Protein AF-A0A527GHS1-F1 (afdb_monomer_lite)

pLDDT: mean 80.47, std 9.85, range [52.0, 94.31]

Structure (mmCIF, N/CA/C/O backbone):
data_AF-A0A527GHS1-F1
#
_entry.id   AF-A0A527GHS1-F1
#
loop_
_atom_site.group_PDB
_atom_site.id
_atom_site.type_symbol
_atom_site.label_atom_id
_atom_site.label_alt_id
_atom_site.label_comp_id
_atom_site.label_asym_id
_atom_site.label_entity_id
_atom_site.label_seq_id
_atom_site.pdbx_PDB_ins_code
_atom_site.Cartn_x
_atom_site.Cartn_y
_atom_site.Cartn_z
_atom_site.occupancy
_atom_site.B_iso_or_equiv
_atom_site.auth_seq_id
_atom_site.auth_comp_id
_atom_site.auth_asym_id
_atom_site.auth_atom_id
_atom_site.pdbx_PDB_model_num
ATOM 1 N N . MET A 1 1 ? -11.103 21.032 24.142 1.00 67.31 1 MET A N 1
ATOM 2 C CA . MET A 1 1 ? -11.437 21.727 22.876 1.00 67.31 1 MET A CA 1
ATOM 3 C C . MET A 1 1 ? -10.199 22.003 22.039 1.00 67.31 1 MET A C 1
ATOM 5 O O . MET A 1 1 ? -10.264 21.765 20.845 1.00 67.31 1 MET A O 1
ATOM 9 N N . THR A 1 2 ? -9.070 22.386 22.645 1.00 77.25 2 THR A N 1
ATOM 10 C CA . THR A 1 2 ? -7.759 22.520 21.975 1.00 77.25 2 THR A CA 1
ATOM 11 C C . THR A 1 2 ? -7.369 21.303 21.128 1.00 77.25 2 THR A C 1
ATOM 13 O O . THR A 1 2 ? -7.012 21.473 19.971 1.00 77.25 2 THR A O 1
ATOM 16 N N . GLY A 1 3 ? -7.537 20.077 21.640 1.00 77.19 3 GLY A N 1
ATOM 17 C CA . GLY A 1 3 ? -7.260 18.865 20.856 1.00 77.19 3 GLY A CA 1
ATOM 18 C C . GLY A 1 3 ? -8.172 18.669 19.632 1.00 77.19 3 GLY A C 1
ATOM 19 O O . GLY A 1 3 ? -7.693 18.300 18.568 1.00 77.19 3 GLY A O 1
ATOM 20 N N . ILE A 1 4 ? -9.469 18.994 19.740 1.00 81.19 4 ILE A N 1
ATOM 21 C CA . ILE A 1 4 ? -10.415 18.944 18.604 1.00 81.19 4 ILE A CA 1
ATOM 22 C C . ILE A 1 4 ? -10.057 20.018 17.575 1.00 81.19 4 ILE A C 1
ATOM 24 O O . ILE A 1 4 ? -10.078 19.749 16.380 1.00 81.19 4 ILE A O 1
ATOM 28 N N . GLY A 1 5 ? -9.695 21.217 18.042 1.00 83.19 5 GLY A N 1
ATOM 29 C CA . GLY A 1 5 ? -9.223 22.301 17.185 1.00 83.19 5 GLY A CA 1
ATOM 30 C C . GLY A 1 5 ? -7.959 21.918 16.417 1.00 83.19 5 GLY A C 1
ATOM 31 O O . GLY A 1 5 ? -7.891 22.169 15.222 1.00 83.19 5 GLY A O 1
ATOM 32 N N . ALA A 1 6 ? -7.006 21.239 17.065 1.00 83.81 6 ALA A N 1
ATOM 33 C CA . ALA A 1 6 ? -5.799 20.737 16.408 1.00 83.81 6 ALA A CA 1
ATOM 34 C C . ALA A 1 6 ? -6.121 19.701 15.317 1.00 83.81 6 ALA A C 1
ATOM 36 O O . ALA A 1 6 ? -5.621 19.821 14.204 1.00 83.81 6 ALA A O 1
ATOM 37 N N . ILE A 1 7 ? -7.009 18.737 15.596 1.00 83.56 7 ILE A N 1
ATOM 38 C CA . ILE A 1 7 ? -7.439 17.741 14.597 1.00 83.56 7 ILE A CA 1
ATOM 39 C C . ILE A 1 7 ? -8.192 18.407 13.439 1.00 83.56 7 ILE A C 1
ATOM 41 O O . ILE A 1 7 ? -7.911 18.116 12.280 1.00 83.56 7 ILE A O 1
ATOM 45 N N . GLY A 1 8 ? -9.126 19.315 13.735 1.00 84.44 8 GLY A N 1
ATOM 46 C CA . GLY A 1 8 ? -9.892 20.037 12.716 1.00 84.44 8 GLY A CA 1
ATOM 47 C C . GLY A 1 8 ? -9.008 20.923 11.840 1.00 84.44 8 GLY A C 1
ATOM 48 O O . GLY A 1 8 ? -9.176 20.948 10.625 1.00 84.44 8 GLY A O 1
ATOM 49 N N . PHE A 1 9 ? -8.020 21.594 12.436 1.00 86.00 9 PHE A N 1
ATOM 50 C CA . PHE A 1 9 ? -7.027 22.367 11.699 1.00 86.00 9 PHE A CA 1
ATOM 51 C C . PHE A 1 9 ? -6.204 21.467 10.775 1.00 86.00 9 PHE A C 1
ATOM 53 O O . PHE A 1 9 ? -6.104 21.748 9.585 1.00 86.00 9 PHE A O 1
ATOM 60 N N . SER A 1 10 ? -5.684 20.344 11.277 1.00 83.75 10 SER A N 1
ATOM 61 C CA . SER A 1 10 ? -4.965 19.382 10.437 1.00 83.75 10 SER A CA 1
ATOM 62 C C . SER A 1 10 ? -5.826 18.854 9.288 1.00 83.75 10 SER A C 1
ATOM 64 O O . SER A 1 10 ? -5.343 18.777 8.167 1.00 83.75 10 SER A O 1
ATOM 66 N N . ALA A 1 11 ? -7.104 18.552 9.525 1.00 82.06 11 ALA A N 1
ATOM 67 C CA . ALA A 1 11 ? -8.002 18.039 8.489 1.00 82.06 11 ALA A CA 1
ATOM 68 C C . ALA A 1 11 ? -8.309 19.054 7.371 1.00 82.06 11 ALA A C 1
ATOM 70 O O . ALA A 1 11 ? -8.574 18.645 6.245 1.00 82.06 11 ALA A O 1
ATOM 71 N N . LEU A 1 12 ? -8.297 20.357 7.673 1.00 85.69 12 LEU A N 1
ATOM 72 C CA . LEU A 1 12 ? -8.621 21.415 6.708 1.00 85.69 12 LEU A CA 1
ATOM 73 C C . LEU A 1 12 ? -7.391 21.994 6.002 1.00 85.69 12 LEU A C 1
ATOM 75 O O . LEU A 1 12 ? -7.498 22.436 4.862 1.00 85.69 12 LEU A O 1
ATOM 79 N N . PHE A 1 13 ? -6.243 22.028 6.681 1.00 83.12 13 PHE A N 1
ATOM 80 C CA . PHE A 1 13 ? -5.038 22.695 6.183 1.00 83.12 13 PHE A CA 1
ATOM 81 C C . PHE A 1 13 ? -3.979 21.731 5.648 1.00 83.12 13 PHE A C 1
ATOM 83 O O . PHE A 1 13 ? -3.073 22.177 4.944 1.00 83.12 13 PHE A O 1
ATOM 90 N N . PHE A 1 14 ? -4.055 20.432 5.959 1.00 82.81 14 PHE A N 1
ATOM 91 C CA . PHE A 1 14 ? -3.1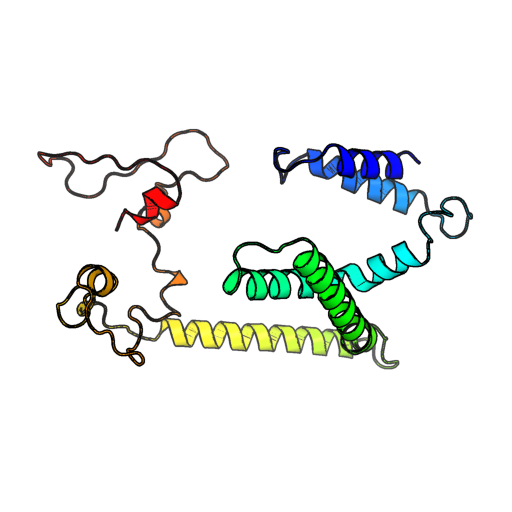38 19.462 5.363 1.00 82.81 14 PHE A CA 1
ATOM 92 C C . PHE A 1 14 ? -3.647 19.066 3.979 1.00 82.81 14 PHE A C 1
ATOM 94 O O . PHE A 1 14 ? -4.814 18.731 3.792 1.00 82.81 14 PHE A O 1
ATOM 101 N N . SER A 1 15 ? -2.749 19.114 3.003 1.00 78.00 15 SER A N 1
ATOM 102 C CA . SER A 1 15 ? -3.013 18.805 1.599 1.00 78.00 15 SER A CA 1
ATOM 103 C C . SER A 1 15 ? -1.945 17.847 1.071 1.00 78.00 15 SER A C 1
ATOM 105 O O . SER A 1 15 ? -0.970 17.549 1.758 1.00 78.00 15 SER A O 1
ATOM 107 N N . ALA A 1 16 ? -2.089 17.389 -0.173 1.00 67.38 16 ALA A N 1
ATOM 108 C CA . ALA A 1 16 ? -1.090 16.564 -0.856 1.00 67.38 16 ALA A CA 1
ATOM 109 C C . ALA A 1 16 ? 0.286 17.254 -0.987 1.00 67.38 16 ALA A C 1
ATOM 111 O O . ALA A 1 16 ? 1.289 16.585 -1.205 1.00 67.38 16 ALA A O 1
ATOM 112 N N . SER A 1 17 ? 0.340 18.582 -0.844 1.00 71.50 17 SER A N 1
ATOM 113 C CA . SER A 1 17 ? 1.575 19.375 -0.821 1.00 71.50 17 SER A CA 1
ATOM 114 C C . SER A 1 17 ? 2.234 19.466 0.559 1.00 71.50 17 SER A C 1
ATOM 116 O O . SER A 1 17 ? 3.330 20.010 0.682 1.00 71.50 17 SER A O 1
ATOM 118 N N . THR A 1 18 ? 1.581 18.978 1.614 1.00 75.19 18 THR A N 1
ATOM 119 C CA . THR A 1 18 ? 2.152 18.963 2.959 1.00 75.19 18 THR A CA 1
ATOM 120 C C . THR A 1 18 ? 3.161 17.825 3.06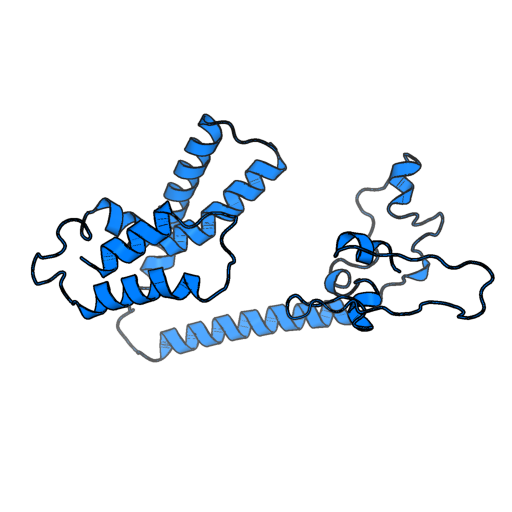3 1.00 75.19 18 THR A C 1
ATOM 122 O O . THR A 1 18 ? 2.799 16.662 2.908 1.00 75.19 18 THR A O 1
ATOM 125 N N . SER A 1 19 ? 4.424 18.151 3.351 1.00 67.00 19 SER A N 1
ATOM 126 C CA . SER A 1 19 ? 5.487 17.154 3.494 1.00 67.00 19 SER A CA 1
ATOM 127 C C . SER A 1 19 ? 5.132 16.122 4.566 1.00 67.00 19 SER A C 1
ATOM 129 O O . SER A 1 19 ? 5.012 16.450 5.750 1.00 67.00 19 SER A O 1
ATOM 131 N N . PHE A 1 20 ? 4.972 14.869 4.143 1.00 60.31 20 PHE A N 1
ATOM 132 C CA . PHE A 1 20 ? 4.680 13.734 5.008 1.00 60.31 20 PHE A CA 1
ATOM 133 C C . PHE A 1 20 ? 5.566 12.542 4.621 1.00 60.31 20 PHE A C 1
ATOM 135 O O . PHE A 1 20 ? 5.688 12.265 3.426 1.00 60.31 20 PHE A O 1
ATOM 142 N N . PRO A 1 21 ? 6.136 11.802 5.594 1.00 57.47 21 PRO A N 1
ATOM 143 C CA . PRO A 1 21 ? 6.060 11.992 7.052 1.00 57.47 21 PRO A CA 1
ATOM 144 C C . PRO A 1 21 ? 6.985 13.113 7.579 1.00 57.47 21 PRO A C 1
ATOM 146 O O . PRO A 1 21 ? 8.038 13.377 7.011 1.00 57.47 21 PRO A O 1
ATOM 149 N N . GLY A 1 22 ? 6.608 13.784 8.678 1.00 73.75 22 GLY A N 1
ATOM 150 C CA . GLY A 1 22 ? 7.402 14.877 9.265 1.00 73.75 22 GLY A CA 1
ATOM 151 C C . GLY A 1 22 ? 6.816 15.456 10.559 1.00 73.75 22 GLY A C 1
ATOM 152 O O . GLY A 1 22 ? 5.786 14.990 11.044 1.00 73.75 22 GLY A O 1
ATOM 153 N N . ALA A 1 23 ? 7.446 16.501 11.114 1.00 80.00 23 ALA A N 1
ATOM 154 C CA . ALA A 1 23 ? 7.039 17.131 12.382 1.00 80.00 23 ALA A CA 1
ATOM 155 C C . ALA A 1 23 ? 5.578 17.623 12.394 1.00 80.00 23 ALA A C 1
ATOM 157 O O . ALA A 1 23 ? 4.949 17.667 13.447 1.00 80.00 23 ALA A O 1
ATOM 158 N N . LEU A 1 24 ? 5.003 17.929 11.227 1.00 81.00 24 LEU A N 1
ATOM 159 C CA . LEU A 1 24 ? 3.596 18.318 11.091 1.00 81.00 24 LEU A CA 1
ATOM 160 C C . LEU A 1 24 ? 2.623 17.205 11.511 1.00 81.00 24 LEU A C 1
ATOM 162 O O . LEU A 1 24 ? 1.524 17.506 11.974 1.00 81.00 24 LEU A O 1
ATOM 166 N N . ALA A 1 25 ? 3.034 15.933 11.453 1.00 81.25 25 ALA A N 1
ATOM 167 C CA . ALA A 1 25 ? 2.246 14.816 11.972 1.00 81.25 25 ALA A CA 1
ATOM 168 C C . ALA A 1 25 ? 2.074 14.869 13.501 1.00 81.25 25 ALA A C 1
ATOM 170 O O . ALA A 1 25 ? 1.110 14.302 14.013 1.00 81.25 25 ALA A O 1
ATOM 171 N N . LEU A 1 26 ? 2.942 15.593 14.227 1.00 84.75 26 LEU A N 1
ATOM 172 C CA . LEU A 1 26 ? 2.813 15.765 15.678 1.00 84.75 26 LEU A CA 1
ATOM 173 C C . LEU A 1 26 ? 1.561 16.553 16.062 1.00 84.75 26 LEU A C 1
ATOM 175 O O . LEU A 1 26 ? 1.018 16.353 17.146 1.00 84.75 26 LEU A O 1
ATOM 179 N N . LEU A 1 27 ? 1.089 17.447 15.192 1.00 85.75 27 LEU A N 1
ATOM 180 C CA . LEU A 1 27 ? -0.059 18.299 15.482 1.00 85.75 27 LEU A CA 1
ATOM 181 C C . LEU A 1 27 ? -1.360 17.488 15.681 1.00 85.75 27 LEU A C 1
ATOM 183 O O . LEU A 1 27 ? -1.959 17.602 16.757 1.00 85.75 27 LEU A O 1
ATOM 187 N N . PRO A 1 28 ? -1.794 16.620 14.740 1.00 86.62 28 PRO A N 1
ATOM 188 C CA . PRO A 1 28 ? -2.974 15.785 14.954 1.00 86.62 28 PRO A CA 1
ATOM 189 C C . PRO A 1 28 ? -2.749 14.693 16.013 1.00 86.62 28 PRO A C 1
ATOM 191 O O . PRO A 1 28 ? -3.693 14.341 16.729 1.00 86.62 28 PRO A O 1
ATOM 194 N N . THR A 1 29 ? -1.524 14.176 16.185 1.00 87.12 29 THR A N 1
ATOM 195 C CA . THR A 1 29 ? -1.252 13.143 17.202 1.00 87.12 29 THR A CA 1
ATOM 196 C C . THR A 1 29 ? -1.303 13.714 18.615 1.00 87.12 29 THR A C 1
ATOM 198 O O . THR A 1 29 ? -1.982 13.147 19.468 1.00 87.12 29 THR A O 1
ATOM 201 N N . LEU A 1 30 ? -0.670 14.864 18.872 1.00 88.44 30 LEU A N 1
ATOM 202 C CA . LEU A 1 30 ? -0.765 15.556 20.160 1.00 88.44 30 LEU A CA 1
ATOM 203 C C . LEU A 1 30 ? -2.193 16.035 20.419 1.00 88.44 30 LEU A C 1
ATOM 205 O O . LEU A 1 30 ? -2.678 15.919 21.542 1.00 88.44 30 LEU A O 1
ATOM 209 N N . GLY A 1 31 ? -2.905 16.494 19.383 1.00 85.12 31 GLY A N 1
ATOM 210 C CA . GLY A 1 31 ? -4.332 16.803 19.476 1.00 85.12 31 GLY A CA 1
ATOM 211 C C . GLY A 1 31 ? -5.156 15.611 19.974 1.00 85.12 31 GLY A C 1
ATOM 212 O O . GLY A 1 31 ? -5.966 15.758 20.890 1.00 85.12 31 GLY A O 1
ATOM 213 N N . THR A 1 32 ? -4.886 14.419 19.439 1.00 85.31 32 THR A N 1
ATOM 214 C CA . THR A 1 32 ? -5.523 13.161 19.860 1.00 85.31 32 THR A CA 1
ATOM 215 C C . THR A 1 32 ? -5.144 12.782 21.294 1.00 85.31 32 THR A C 1
ATOM 217 O O . THR A 1 32 ? -6.028 12.4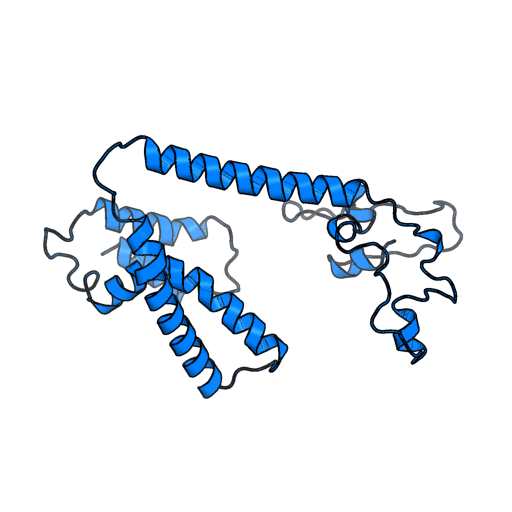85 22.097 1.00 85.31 32 THR A O 1
ATOM 220 N N . VAL A 1 33 ? -3.858 12.868 21.659 1.00 86.50 33 VAL A N 1
ATOM 221 C CA . VAL A 1 33 ? -3.378 12.622 23.034 1.00 86.50 33 VAL A CA 1
ATOM 222 C C . VAL A 1 33 ? -4.075 13.548 24.025 1.00 86.50 33 VAL A C 1
ATOM 224 O O . VAL A 1 33 ? -4.552 13.081 25.053 1.00 86.50 33 VAL A O 1
ATOM 227 N N . LEU A 1 34 ? -4.207 14.838 23.707 1.00 85.25 34 LEU A N 1
ATOM 228 C CA . LEU A 1 34 ? -4.904 15.807 24.554 1.00 85.25 34 LEU A CA 1
ATOM 229 C C . LEU A 1 34 ? -6.394 15.478 24.713 1.00 85.25 34 LEU A C 1
ATOM 231 O O . LEU A 1 34 ? -6.940 15.697 25.791 1.00 85.25 34 LEU A O 1
ATOM 235 N N . ILE A 1 35 ? -7.062 14.949 23.680 1.00 82.12 35 ILE A N 1
ATOM 236 C CA . ILE A 1 35 ? -8.460 14.494 23.790 1.00 82.12 35 ILE A CA 1
ATOM 237 C C . ILE A 1 35 ? -8.564 13.282 24.720 1.00 82.12 35 ILE A C 1
ATOM 239 O O . ILE A 1 35 ? -9.445 13.255 25.578 1.00 82.12 35 ILE A O 1
ATOM 243 N N . ILE A 1 36 ? -7.668 12.302 24.572 1.00 80.44 36 ILE A N 1
ATOM 244 C CA . ILE A 1 36 ? -7.659 11.083 25.392 1.00 80.44 36 ILE A CA 1
ATOM 245 C C . ILE A 1 36 ? -7.314 11.418 26.851 1.00 80.44 36 ILE A C 1
ATOM 247 O O . ILE A 1 36 ? -8.039 11.017 27.761 1.00 80.44 36 ILE A O 1
ATOM 251 N N . ALA A 1 37 ? -6.256 12.203 27.074 1.00 82.00 37 ALA A N 1
ATOM 252 C CA . ALA A 1 37 ? -5.783 12.618 28.395 1.00 82.00 37 ALA A CA 1
ATOM 253 C C . ALA A 1 37 ? -6.788 13.518 29.126 1.00 82.00 37 ALA A C 1
ATOM 255 O O . ALA A 1 37 ? -6.916 13.432 30.344 1.00 82.00 37 ALA A O 1
ATOM 256 N N . ALA A 1 38 ? -7.551 14.339 28.395 1.00 77.81 38 ALA A N 1
ATOM 257 C CA . ALA A 1 38 ? -8.637 15.133 28.966 1.00 77.81 38 ALA A CA 1
ATOM 258 C C . ALA A 1 38 ? -9.820 14.287 29.475 1.00 77.81 38 ALA A C 1
ATOM 260 O O . ALA A 1 38 ? -10.731 14.864 30.065 1.00 77.81 38 ALA A O 1
ATOM 261 N N . GLY A 1 39 ? -9.818 12.967 29.229 1.00 66.12 39 GLY A N 1
ATOM 262 C CA . GLY A 1 39 ? -10.652 11.948 29.866 1.00 66.12 39 GLY A CA 1
ATOM 263 C C . GLY A 1 39 ? -12.113 12.339 30.084 1.00 66.12 39 GLY A C 1
ATOM 264 O O . GLY A 1 39 ? -12.456 12.894 31.125 1.00 66.12 39 GLY A O 1
ATOM 265 N N . GLY A 1 40 ? -13.032 11.994 29.170 1.00 57.50 40 GLY A N 1
ATOM 266 C CA . GLY A 1 40 ? -14.436 12.281 29.481 1.00 57.50 40 GLY A CA 1
ATOM 267 C C . GLY A 1 40 ? -15.524 11.936 28.476 1.00 57.50 40 GLY A C 1
ATOM 268 O O . GLY A 1 40 ? -16.240 12.837 28.050 1.00 57.50 40 GLY A O 1
ATOM 269 N N . ILE A 1 41 ? -15.791 10.648 28.236 1.00 53.12 41 ILE A N 1
ATOM 270 C CA . ILE A 1 41 ? -17.173 10.241 27.894 1.00 53.12 41 ILE A CA 1
ATOM 271 C C . ILE A 1 41 ? -18.054 10.309 29.164 1.00 53.12 41 ILE A C 1
ATOM 273 O O . ILE A 1 41 ? -19.215 10.703 29.094 1.00 53.12 41 ILE A O 1
ATOM 277 N N . LYS A 1 42 ? -17.479 10.053 30.355 1.00 52.53 42 LYS A N 1
ATOM 278 C CA . LYS A 1 42 ? -18.194 10.079 31.650 1.00 52.53 42 LYS A CA 1
ATOM 279 C C . LYS A 1 42 ? -18.640 11.470 32.127 1.00 52.53 42 LYS A C 1
ATOM 281 O O . LYS A 1 42 ? -19.607 11.550 32.870 1.00 52.53 42 LYS A O 1
ATOM 286 N N . LEU A 1 43 ? -17.980 12.556 31.709 1.00 52.47 43 LEU A N 1
ATOM 287 C CA . LEU A 1 43 ? -18.311 13.927 32.144 1.00 52.47 43 LEU A CA 1
ATOM 288 C C . LEU A 1 43 ? -19.266 14.680 31.196 1.00 52.47 43 LEU A C 1
ATOM 290 O O . LEU A 1 43 ? -19.464 15.881 31.361 1.00 52.47 43 LEU A O 1
ATOM 294 N N . GLY A 1 44 ? -19.824 14.027 30.167 1.00 53.34 44 GLY A N 1
ATOM 295 C CA . GLY A 1 44 ? -20.771 14.669 29.240 1.00 53.34 44 GLY A CA 1
ATOM 296 C C . GLY A 1 44 ? -20.195 15.853 28.443 1.00 53.34 44 GLY A C 1
ATOM 297 O O . GLY A 1 44 ? -20.940 16.585 27.798 1.00 53.34 44 GLY A O 1
ATOM 298 N N . ARG A 1 45 ? -18.872 16.054 28.465 1.00 55.31 45 ARG A N 1
ATOM 299 C CA . ARG A 1 45 ? -18.190 17.252 27.942 1.00 55.31 45 ARG A CA 1
ATOM 300 C C . ARG A 1 45 ? -17.849 17.161 26.447 1.00 55.31 45 ARG A C 1
ATOM 302 O O . ARG A 1 45 ? -17.452 18.154 25.847 1.00 55.31 45 ARG A O 1
ATOM 309 N N . PHE A 1 46 ? -18.075 15.997 25.831 1.00 62.53 46 PHE A N 1
ATOM 310 C CA . PHE A 1 46 ? -17.816 15.714 24.414 1.00 62.53 46 PHE A CA 1
ATOM 311 C C . PHE A 1 46 ? -19.036 15.095 23.699 1.00 62.53 46 PHE A C 1
ATOM 313 O O . PHE A 1 46 ? -18.908 14.107 22.980 1.00 62.53 46 PHE A O 1
ATOM 320 N N . ARG A 1 47 ? -20.237 15.674 23.882 1.00 58.38 47 ARG A N 1
ATOM 321 C CA . ARG A 1 47 ? -21.516 15.150 23.334 1.00 58.38 47 ARG A CA 1
ATOM 322 C C . ARG A 1 47 ? -21.514 14.905 21.816 1.00 58.38 47 ARG A C 1
ATOM 324 O O . ARG A 1 47 ? -22.251 14.040 21.366 1.00 58.38 47 ARG A O 1
ATOM 331 N N . GLY A 1 48 ? -20.685 15.615 21.045 1.00 66.12 48 GLY A N 1
ATOM 332 C CA . GLY A 1 48 ? -20.565 15.416 19.593 1.00 66.12 48 GLY A CA 1
ATOM 333 C C . GLY A 1 48 ? -19.667 14.245 19.174 1.00 66.12 48 GLY A C 1
ATOM 334 O O . GLY A 1 48 ? -19.923 13.627 18.150 1.00 66.12 48 GLY A O 1
ATOM 335 N N . LEU A 1 49 ? -18.652 13.893 19.972 1.00 64.62 49 LEU A N 1
ATOM 336 C CA . LEU A 1 49 ? -17.722 12.793 19.658 1.00 64.62 49 LEU A CA 1
ATOM 337 C C . LEU A 1 49 ? -18.333 11.408 19.915 1.00 64.62 49 LEU A C 1
ATOM 339 O O . LEU A 1 49 ? -17.843 10.425 19.377 1.00 64.62 49 LEU A O 1
ATOM 343 N N . ASN A 1 50 ? -19.413 11.341 20.700 1.00 69.19 50 ASN A N 1
ATOM 344 C CA . ASN A 1 50 ? -20.197 10.125 20.927 1.00 69.19 50 ASN A CA 1
ATOM 345 C C . ASN A 1 50 ? -21.418 10.030 19.989 1.00 69.19 50 ASN A C 1
ATOM 347 O O . ASN A 1 50 ? -22.401 9.363 20.310 1.00 69.19 50 ASN A O 1
ATOM 351 N N . ALA A 1 51 ? -21.419 10.759 18.865 1.00 80.19 51 ALA A N 1
ATOM 352 C CA . ALA A 1 51 ? -22.476 10.599 17.877 1.00 80.19 51 ALA A CA 1
ATOM 353 C C . ALA A 1 51 ? -22.447 9.162 17.343 1.00 80.19 51 ALA A C 1
ATOM 355 O O . ALA A 1 51 ? -21.387 8.654 16.972 1.00 80.19 51 ALA A O 1
ATOM 356 N N . SER A 1 52 ? -23.616 8.527 17.264 1.00 77.88 52 SER A N 1
ATOM 357 C CA . SER A 1 52 ? -23.751 7.123 16.855 1.00 77.88 52 SER A CA 1
ATOM 358 C C . SER A 1 52 ? -23.064 6.826 15.521 1.00 77.88 52 SER A C 1
ATOM 360 O O . SER A 1 52 ? -22.457 5.774 15.371 1.00 77.88 52 SER A O 1
ATOM 362 N N . ILE A 1 53 ? -23.096 7.774 14.581 1.00 83.75 53 ILE A N 1
ATOM 363 C CA . ILE A 1 53 ? -22.451 7.665 13.267 1.00 83.75 53 ILE A CA 1
ATOM 364 C C . ILE A 1 53 ? -20.921 7.688 13.381 1.00 83.75 53 ILE A C 1
ATOM 366 O O . ILE A 1 53 ? -20.251 6.874 12.752 1.00 83.75 53 ILE A O 1
ATOM 370 N N . LEU A 1 54 ? -20.360 8.586 14.198 1.00 82.00 54 LEU A N 1
ATOM 371 C CA . LEU A 1 54 ? -18.909 8.678 14.397 1.00 82.00 54 LEU A CA 1
ATOM 372 C C . LEU A 1 54 ? -18.372 7.419 15.079 1.00 82.00 54 LEU A C 1
ATOM 374 O O . LEU A 1 54 ? -17.367 6.870 14.634 1.00 82.00 54 LEU A O 1
ATOM 378 N N . CYS A 1 55 ? -19.075 6.917 16.097 1.00 81.50 55 CYS A N 1
ATOM 379 C CA . CYS A 1 55 ? -18.737 5.644 16.729 1.00 81.50 55 CYS A CA 1
ATOM 380 C C . CYS A 1 55 ? -18.900 4.469 15.756 1.00 81.50 55 CYS A C 1
ATOM 382 O O . CYS A 1 55 ? -18.010 3.635 15.671 1.00 81.50 55 CYS A O 1
ATOM 384 N N . TYR A 1 56 ? -19.973 4.439 14.958 1.00 85.56 56 TYR A N 1
ATOM 385 C CA . TYR A 1 56 ? -20.204 3.390 13.961 1.00 85.56 56 TYR A CA 1
ATOM 386 C C . TYR A 1 56 ? -19.063 3.285 12.940 1.00 85.56 56 TYR A C 1
ATOM 388 O O . TYR A 1 56 ? -18.590 2.180 12.659 1.00 85.56 56 TYR A O 1
ATOM 396 N N . VAL A 1 57 ? -18.625 4.427 12.395 1.00 86.69 57 VAL A N 1
ATOM 397 C CA . VAL A 1 57 ? -17.511 4.497 11.438 1.00 86.69 57 VAL A CA 1
ATOM 398 C C . VAL A 1 57 ? -16.186 4.190 12.133 1.00 86.69 57 VAL A C 1
ATOM 400 O O . VAL A 1 57 ? -15.385 3.431 11.594 1.00 86.69 57 VAL A O 1
ATOM 403 N N . GLY A 1 58 ? -15.966 4.724 13.337 1.00 84.56 58 GLY A N 1
ATOM 404 C CA . GLY A 1 58 ? -14.761 4.480 14.131 1.00 84.56 58 GLY A CA 1
ATOM 405 C C . GLY A 1 58 ? -14.567 3.002 14.468 1.00 84.56 58 GLY A C 1
ATOM 406 O O . GLY A 1 58 ? -13.495 2.454 14.216 1.00 84.56 58 GLY A O 1
ATOM 407 N N . ASP A 1 59 ? -15.623 2.332 14.932 1.00 86.00 59 ASP A N 1
ATOM 408 C CA . ASP A 1 59 ? -15.621 0.903 15.261 1.00 86.00 59 ASP A CA 1
ATOM 409 C C . ASP A 1 59 ? -15.289 0.019 14.055 1.00 86.00 59 ASP A C 1
ATOM 411 O O . ASP A 1 59 ? -14.728 -1.056 14.225 1.00 86.00 59 ASP A O 1
ATOM 415 N N . ARG A 1 60 ? -15.623 0.466 12.839 1.00 91.06 60 ARG A N 1
ATOM 416 C CA . ARG A 1 60 ? -15.391 -0.266 11.583 1.00 91.06 60 ARG A CA 1
ATOM 417 C C . ARG A 1 60 ? -14.200 0.254 10.792 1.00 91.06 60 ARG A C 1
ATOM 419 O O . ARG A 1 60 ? -13.961 -0.229 9.688 1.00 91.06 60 ARG A O 1
ATOM 426 N N . SER A 1 61 ? -13.460 1.225 11.320 1.00 89.69 61 SER A N 1
ATOM 427 C CA . SER A 1 61 ? -12.400 1.933 10.592 1.00 89.69 61 SER A CA 1
ATOM 428 C C . SER A 1 61 ? -11.344 0.985 10.018 1.00 89.69 61 SER A C 1
ATOM 430 O O . SER A 1 61 ? -10.941 1.148 8.868 1.00 89.69 61 SER A O 1
ATOM 432 N N . TYR A 1 62 ? -10.976 -0.061 10.764 1.00 87.44 62 TYR A N 1
ATOM 433 C CA . TYR A 1 62 ? -10.063 -1.102 10.296 1.00 87.44 62 TYR A CA 1
ATOM 434 C C . TYR A 1 62 ? -10.633 -1.892 9.109 1.00 87.44 62 TYR A C 1
ATOM 436 O O . TYR A 1 62 ? -10.003 -1.989 8.056 1.00 87.44 62 TYR A O 1
ATOM 444 N N . SER A 1 63 ? -11.857 -2.407 9.242 1.00 90.75 63 SER A N 1
ATOM 445 C CA . SER A 1 63 ? -12.538 -3.129 8.163 1.00 90.75 63 SER A CA 1
ATOM 446 C C . SER A 1 63 ? -12.787 -2.234 6.933 1.00 90.75 63 SER A C 1
ATOM 448 O O . SER A 1 63 ? -12.718 -2.709 5.802 1.00 90.75 63 SER A O 1
ATOM 450 N N . ILE A 1 64 ? -13.047 -0.935 7.109 1.00 92.25 64 ILE A N 1
ATOM 451 C CA . ILE A 1 64 ? -13.165 0.044 6.009 1.00 92.25 64 ILE A CA 1
ATOM 452 C C . ILE A 1 64 ? -11.823 0.209 5.298 1.00 92.25 64 ILE A C 1
ATOM 454 O O . ILE A 1 64 ? -11.752 0.103 4.072 1.00 92.25 64 ILE A O 1
ATOM 458 N N . TYR A 1 65 ? -10.746 0.395 6.061 1.00 88.56 65 TYR A N 1
ATOM 459 C CA . TYR A 1 65 ? -9.399 0.500 5.514 1.00 88.56 65 TYR A CA 1
ATOM 460 C C . TYR A 1 65 ? -9.005 -0.746 4.706 1.00 88.56 65 TYR A C 1
ATOM 462 O O . TYR A 1 65 ? -8.437 -0.624 3.626 1.00 88.56 65 TYR A O 1
ATOM 470 N N . LEU A 1 66 ? -9.372 -1.941 5.162 1.00 89.31 66 LEU A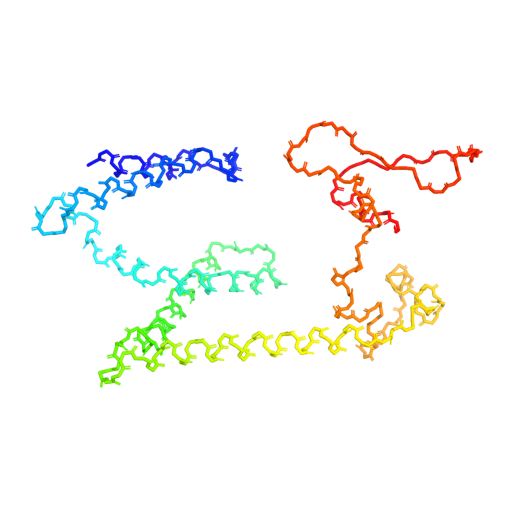 N 1
ATOM 471 C CA . LEU A 1 66 ? -9.019 -3.175 4.465 1.00 89.31 66 LEU A CA 1
ATOM 472 C C . LEU A 1 66 ? -9.720 -3.320 3.103 1.00 89.31 66 LEU A C 1
ATOM 474 O O . LEU A 1 66 ? -9.096 -3.753 2.138 1.00 89.31 66 LEU A O 1
ATOM 478 N N . TRP A 1 67 ? -11.001 -2.950 3.009 1.00 93.81 67 TRP A N 1
ATOM 479 C CA . TRP A 1 67 ? -11.823 -3.237 1.826 1.00 93.81 67 TRP A CA 1
ATOM 480 C C . TRP A 1 67 ? -11.931 -2.087 0.819 1.00 93.81 67 TRP A C 1
ATOM 482 O O . TRP A 1 67 ? -12.163 -2.354 -0.361 1.00 93.81 67 TRP A O 1
ATOM 492 N N . HIS A 1 68 ? -11.729 -0.830 1.233 1.00 92.56 68 HIS A N 1
ATOM 493 C CA . HIS A 1 68 ? -11.865 0.304 0.310 1.00 92.56 68 HIS A CA 1
ATOM 494 C C . HIS A 1 68 ? -10.845 0.242 -0.839 1.00 92.56 68 HIS A C 1
ATOM 496 O O . HIS A 1 68 ? -11.206 0.460 -1.994 1.00 92.56 68 HIS A O 1
ATOM 502 N N . TRP A 1 69 ? -9.583 -0.095 -0.545 1.00 90.75 69 TRP A N 1
ATOM 503 C CA . TRP A 1 69 ? -8.512 -0.071 -1.541 1.00 90.75 69 TRP A CA 1
ATOM 504 C C . TRP A 1 69 ? -8.649 -1.173 -2.603 1.00 90.75 69 TRP A C 1
ATOM 506 O O . TRP A 1 69 ? -8.634 -0.832 -3.787 1.00 90.75 69 TRP A O 1
ATOM 516 N N . PRO A 1 70 ? -8.871 -2.462 -2.254 1.00 89.19 70 PRO A N 1
ATOM 517 C CA . PRO A 1 70 ? -9.120 -3.501 -3.253 1.00 89.19 70 PRO A CA 1
ATOM 518 C C . PRO A 1 70 ? -10.276 -3.160 -4.196 1.00 89.19 70 PRO A C 1
ATOM 520 O O . PRO A 1 70 ? -10.130 -3.290 -5.407 1.00 89.19 70 PRO A O 1
ATOM 523 N N . LEU A 1 71 ? -11.405 -2.675 -3.665 1.00 89.69 71 LEU A N 1
ATOM 524 C CA . LEU A 1 71 ? -12.568 -2.305 -4.478 1.00 89.69 71 LEU A CA 1
ATOM 525 C C . LEU A 1 71 ? -12.240 -1.198 -5.485 1.00 89.69 71 LEU A C 1
ATOM 527 O O . LEU A 1 71 ? -12.617 -1.298 -6.653 1.00 89.69 71 LEU A O 1
ATOM 531 N N . VAL A 1 72 ? -11.513 -0.167 -5.047 1.00 88.12 72 VAL A N 1
ATOM 532 C CA . VAL A 1 72 ? -11.077 0.930 -5.919 1.00 88.12 72 VAL A CA 1
ATOM 533 C C . VAL A 1 72 ? -10.120 0.420 -6.995 1.00 88.12 72 VAL A C 1
ATOM 535 O O . VAL A 1 72 ? -10.307 0.741 -8.164 1.00 88.12 72 VAL A O 1
ATOM 538 N N . VAL A 1 73 ? -9.135 -0.411 -6.642 1.00 86.75 73 VAL A N 1
ATOM 539 C CA . VAL A 1 73 ? -8.167 -0.959 -7.606 1.00 86.75 73 VAL A CA 1
ATOM 540 C C . VAL A 1 73 ? -8.851 -1.860 -8.641 1.00 86.75 73 VAL A C 1
ATOM 542 O O . VAL A 1 73 ? -8.612 -1.695 -9.838 1.00 86.75 73 VAL A O 1
ATOM 545 N N . PHE A 1 74 ? -9.743 -2.766 -8.221 1.00 88.12 74 PHE A N 1
ATOM 546 C CA . PHE A 1 74 ? -10.477 -3.644 -9.142 1.00 88.12 74 PHE A CA 1
ATOM 547 C C . PHE A 1 74 ? -11.392 -2.868 -10.093 1.00 88.12 74 PHE A C 1
ATOM 549 O O . PHE A 1 74 ? -11.511 -3.227 -11.269 1.00 88.12 74 PHE A O 1
ATOM 556 N N . TYR A 1 75 ? -12.022 -1.796 -9.610 1.00 87.50 75 TYR A N 1
ATOM 557 C CA . TYR A 1 75 ? -12.824 -0.919 -10.455 1.00 87.50 75 TYR A CA 1
ATOM 558 C C . TYR A 1 75 ? -11.949 -0.151 -11.457 1.00 87.50 75 TYR A C 1
ATOM 560 O O . TYR A 1 75 ? -12.223 -0.176 -12.660 1.00 87.50 75 TYR A O 1
ATOM 568 N N . SER A 1 76 ? -10.861 0.466 -10.985 1.00 84.94 76 SER A N 1
ATOM 569 C CA . SER A 1 76 ? -9.938 1.251 -11.815 1.00 84.94 76 SER A CA 1
ATOM 570 C C . SER A 1 76 ? -9.253 0.423 -12.904 1.00 84.94 76 SER A C 1
ATOM 572 O O . SER A 1 76 ? -8.971 0.947 -13.978 1.00 84.94 76 SER A O 1
ATOM 574 N N . ALA A 1 77 ? -9.053 -0.880 -12.675 1.00 84.62 77 ALA A N 1
ATOM 575 C CA . ALA A 1 77 ? -8.527 -1.803 -13.681 1.00 84.62 77 ALA A CA 1
ATOM 576 C C . ALA A 1 77 ? -9.437 -1.944 -14.919 1.00 84.62 77 ALA A C 1
ATOM 578 O O . ALA A 1 77 ? -8.946 -2.218 -16.010 1.00 84.62 77 ALA A O 1
ATOM 579 N N . HIS A 1 78 ? -10.751 -1.742 -14.769 1.00 84.31 78 HIS A N 1
ATOM 580 C CA . HIS A 1 78 ? -11.724 -1.843 -15.865 1.00 84.31 78 HIS A CA 1
ATOM 581 C C . HIS A 1 78 ? -12.190 -0.475 -16.381 1.00 84.31 78 HIS A C 1
ATOM 583 O O . HIS A 1 78 ? -12.596 -0.344 -17.537 1.00 84.31 78 HIS A O 1
ATOM 589 N N . ARG A 1 79 ? -12.190 0.548 -15.519 1.00 79.62 79 ARG A N 1
ATOM 590 C CA . ARG A 1 79 ? -12.661 1.905 -15.822 1.00 79.62 79 ARG A CA 1
ATOM 591 C C . ARG A 1 79 ? -11.704 2.927 -15.189 1.00 79.62 79 ARG A C 1
ATOM 593 O O . ARG A 1 79 ? -11.786 3.130 -13.981 1.00 79.62 79 ARG A O 1
ATOM 600 N N . PRO A 1 80 ? -10.874 3.638 -15.978 1.00 71.19 80 PRO A N 1
ATOM 601 C CA . PRO A 1 80 ? -9.872 4.573 -15.447 1.00 71.19 80 PRO A CA 1
ATOM 602 C C . PRO A 1 80 ? -10.458 5.749 -14.651 1.00 71.19 80 PRO A C 1
ATOM 604 O O . PRO A 1 80 ? -9.771 6.336 -13.822 1.00 71.19 80 PRO A O 1
ATOM 607 N N . ALA A 1 81 ? -11.723 6.106 -14.901 1.00 73.12 81 ALA A N 1
ATOM 608 C CA . ALA A 1 81 ? -12.413 7.189 -14.212 1.00 73.12 81 ALA A CA 1
ATOM 609 C C . ALA A 1 81 ? -13.717 6.693 -13.572 1.00 73.12 81 ALA A C 1
ATOM 611 O O . ALA A 1 81 ? -14.628 6.197 -14.246 1.00 73.12 81 ALA A O 1
ATOM 612 N N . ALA A 1 82 ? -13.825 6.856 -12.255 1.00 73.06 82 ALA A N 1
ATOM 613 C CA . ALA A 1 82 ? -15.084 6.711 -11.542 1.00 73.06 82 ALA A CA 1
ATOM 614 C C . ALA A 1 82 ? -15.891 8.008 -11.688 1.00 73.06 82 ALA A C 1
ATOM 616 O O . ALA A 1 82 ? -15.512 9.049 -11.159 1.00 73.06 82 ALA A O 1
ATOM 617 N N . GLY A 1 83 ? -17.018 7.953 -12.402 1.00 83.81 83 GLY A N 1
ATOM 618 C CA . GLY A 1 83 ? -18.018 9.020 -12.330 1.00 83.81 83 GLY A CA 1
ATOM 619 C C . GLY A 1 83 ? -18.651 9.089 -10.934 1.00 83.81 83 GLY A C 1
ATOM 620 O O . GLY A 1 83 ? -18.530 8.150 -10.146 1.00 83.81 83 GLY A O 1
ATOM 621 N N . LEU A 1 84 ? -19.383 10.169 -10.640 1.00 87.19 84 LEU A N 1
ATOM 622 C CA . LEU A 1 84 ? -20.016 10.395 -9.330 1.00 87.19 84 LEU A CA 1
ATOM 623 C C . LEU A 1 84 ? -20.842 9.187 -8.851 1.00 87.19 84 LEU A C 1
ATOM 625 O O . LEU A 1 84 ? -20.705 8.752 -7.710 1.00 87.19 84 LEU A O 1
ATOM 629 N N . LEU A 1 85 ? -21.645 8.602 -9.747 1.00 88.69 85 LEU A N 1
ATOM 630 C CA . LEU A 1 85 ? -22.461 7.423 -9.447 1.00 88.69 85 LEU A CA 1
ATOM 631 C C . LEU A 1 85 ? -21.601 6.212 -9.053 1.00 88.69 85 LEU A C 1
ATOM 633 O O . LEU A 1 85 ? -21.905 5.532 -8.078 1.00 88.69 85 LEU A O 1
ATOM 637 N N . ALA A 1 86 ? -20.508 5.966 -9.779 1.00 87.06 86 ALA A N 1
ATOM 638 C CA . ALA A 1 86 ? -19.601 4.861 -9.485 1.00 87.06 86 ALA A CA 1
ATOM 639 C C . ALA A 1 86 ? -18.892 5.056 -8.138 1.00 87.06 86 ALA A C 1
ATOM 641 O O . ALA A 1 86 ? -18.783 4.107 -7.368 1.00 87.06 86 ALA A O 1
ATOM 642 N N . GLY A 1 87 ? -18.479 6.287 -7.816 1.00 87.62 87 GLY A N 1
ATOM 643 C CA . GLY A 1 87 ? -17.895 6.615 -6.514 1.00 87.62 87 GLY A CA 1
ATOM 644 C C . GLY A 1 87 ? -18.858 6.344 -5.355 1.00 87.62 87 GLY A C 1
ATOM 645 O O . GLY A 1 87 ? -18.485 5.689 -4.384 1.00 87.62 87 GLY A O 1
ATOM 646 N N . VAL A 1 88 ? -20.121 6.766 -5.480 1.00 92.25 88 VAL A N 1
ATOM 647 C CA . VAL A 1 88 ? -21.158 6.495 -4.467 1.00 92.25 88 VAL A CA 1
ATOM 648 C C . VAL A 1 88 ? -21.391 4.991 -4.299 1.00 92.25 88 VAL A C 1
ATOM 650 O O . VAL A 1 88 ? -21.454 4.505 -3.170 1.00 92.25 88 VAL A O 1
ATOM 653 N N . VAL A 1 89 ? -21.459 4.238 -5.402 1.00 92.44 89 VAL A N 1
ATOM 654 C CA . VAL A 1 89 ? -21.615 2.774 -5.365 1.00 92.44 89 VAL A CA 1
ATOM 655 C C . VAL A 1 89 ? -20.416 2.101 -4.692 1.00 92.44 89 VAL A C 1
ATOM 657 O O . VAL A 1 89 ? -20.612 1.222 -3.856 1.00 92.44 89 VAL A O 1
ATOM 660 N N . LEU A 1 90 ? -19.186 2.528 -4.988 1.00 91.69 90 LEU A N 1
ATOM 661 C CA . LEU A 1 90 ? -17.974 1.989 -4.360 1.00 91.69 90 LEU A CA 1
ATOM 662 C C . LEU A 1 90 ? -17.927 2.264 -2.856 1.00 91.69 90 LEU A C 1
ATOM 664 O O . LEU A 1 90 ? -17.564 1.375 -2.085 1.00 91.69 90 LEU A O 1
ATOM 668 N N . ILE A 1 91 ? -18.331 3.460 -2.422 1.00 91.75 91 ILE A N 1
ATOM 669 C CA . ILE A 1 91 ? -18.428 3.797 -0.995 1.00 91.75 91 ILE A CA 1
ATOM 670 C C . ILE A 1 91 ? -19.475 2.909 -0.315 1.00 91.75 91 ILE A C 1
ATOM 672 O O . ILE A 1 91 ? -19.195 2.328 0.733 1.00 91.75 91 ILE A O 1
ATOM 676 N N . ALA A 1 92 ? -20.655 2.751 -0.919 1.00 93.38 92 ALA A N 1
ATOM 677 C CA . ALA A 1 92 ? -21.713 1.900 -0.379 1.00 93.38 92 ALA A CA 1
ATOM 678 C C . ALA A 1 92 ? -21.274 0.428 -0.281 1.00 93.38 92 ALA A C 1
ATOM 680 O O . ALA A 1 92 ? -21.475 -0.205 0.757 1.00 93.38 92 ALA A O 1
ATOM 681 N N . LEU A 1 93 ? -20.618 -0.097 -1.322 1.00 94.00 93 LEU A N 1
ATOM 682 C CA . LEU A 1 93 ? -20.051 -1.448 -1.336 1.00 94.00 93 LEU A CA 1
ATOM 683 C C . LEU A 1 93 ? -18.980 -1.627 -0.263 1.00 94.00 93 LEU A C 1
ATOM 685 O O . LEU A 1 93 ? -19.007 -2.618 0.461 1.00 94.00 93 LEU A O 1
ATOM 689 N N . THR A 1 94 ? -18.079 -0.654 -0.123 1.00 94.31 94 THR A N 1
ATOM 690 C CA . THR A 1 94 ? -17.053 -0.664 0.924 1.00 94.31 94 THR A CA 1
ATOM 691 C C . THR A 1 94 ? -17.709 -0.758 2.294 1.00 94.31 94 THR A C 1
ATOM 693 O O . THR A 1 94 ? -17.422 -1.680 3.043 1.00 94.31 94 THR A O 1
ATOM 696 N N . LEU A 1 95 ? -18.646 0.139 2.610 1.00 92.69 95 LEU A N 1
ATOM 697 C CA . LEU A 1 95 ? -19.320 0.149 3.908 1.00 92.69 95 LEU A CA 1
ATOM 698 C C . LEU A 1 95 ? -20.087 -1.152 4.183 1.00 92.69 95 LEU A C 1
ATOM 700 O O . LEU A 1 95 ? -20.062 -1.636 5.314 1.00 92.69 95 LEU A O 1
ATOM 704 N N . ALA A 1 96 ? -20.729 -1.735 3.168 1.00 93.88 96 ALA A N 1
ATOM 705 C CA . ALA A 1 96 ? -21.454 -2.996 3.296 1.00 93.88 96 ALA A CA 1
ATOM 706 C C . ALA A 1 96 ? -20.514 -4.180 3.577 1.00 93.88 96 ALA A C 1
ATOM 708 O O . ALA A 1 96 ? -20.731 -4.928 4.533 1.00 93.88 96 ALA A O 1
ATOM 709 N N . ILE A 1 97 ? -19.446 -4.334 2.787 1.00 92.88 97 ILE A N 1
ATOM 710 C CA . ILE A 1 97 ? -18.460 -5.409 2.975 1.00 92.88 97 ILE A CA 1
ATOM 711 C C . ILE A 1 97 ? -17.728 -5.231 4.307 1.00 92.88 97 ILE A C 1
ATOM 713 O O . ILE A 1 97 ? -17.534 -6.200 5.041 1.00 92.88 97 ILE A O 1
ATOM 717 N N . SER A 1 98 ? -17.376 -4.000 4.669 1.00 92.25 98 SER A N 1
ATOM 718 C CA . SER A 1 98 ? -16.732 -3.703 5.944 1.00 92.25 98 SER A CA 1
ATOM 719 C C . SER A 1 98 ? -17.641 -3.979 7.139 1.00 92.25 98 SER A C 1
ATOM 721 O O . SER A 1 98 ? -17.151 -4.489 8.140 1.00 92.25 98 SER A O 1
ATOM 723 N N . ASP A 1 99 ? -18.950 -3.713 7.060 1.00 91.88 99 ASP A N 1
ATOM 724 C CA . ASP A 1 99 ? -19.892 -4.072 8.130 1.00 91.88 99 ASP A CA 1
ATOM 725 C C . ASP A 1 99 ? -20.043 -5.596 8.276 1.00 91.88 99 ASP A C 1
ATOM 727 O O . ASP A 1 99 ? -20.033 -6.112 9.394 1.00 91.88 99 ASP A O 1
ATOM 731 N N . LEU A 1 100 ? -20.099 -6.332 7.162 1.00 91.69 100 LEU A N 1
ATOM 732 C CA . LEU A 1 100 ? -20.108 -7.800 7.165 1.00 91.69 100 LEU A CA 1
ATOM 733 C C . LEU A 1 100 ? -18.815 -8.361 7.779 1.00 91.69 100 LEU A C 1
ATOM 735 O O . LEU A 1 100 ? -18.862 -9.185 8.694 1.00 91.69 100 LEU A O 1
ATOM 739 N N . SER A 1 101 ? -17.660 -7.876 7.323 1.00 89.88 101 SER A N 1
ATOM 740 C CA . SER A 1 101 ? -16.337 -8.259 7.828 1.00 89.88 101 SER A CA 1
ATOM 741 C C . SER A 1 101 ? -16.200 -7.962 9.323 1.00 89.88 101 SER A C 1
ATOM 743 O O . SER A 1 101 ? -15.768 -8.819 10.097 1.00 89.88 101 SER A O 1
ATOM 745 N N . TYR A 1 102 ? -16.651 -6.784 9.755 1.00 89.69 102 TYR A N 1
ATOM 746 C CA . TYR A 1 102 ? -16.646 -6.389 11.157 1.00 89.69 102 TYR A CA 1
ATOM 747 C C . TYR A 1 102 ? -17.484 -7.337 12.027 1.00 89.69 102 TYR A C 1
ATOM 749 O O . TYR A 1 102 ? -17.022 -7.798 13.069 1.00 89.69 102 TYR A O 1
ATOM 757 N N . ARG A 1 103 ? -18.706 -7.682 11.600 1.00 87.00 103 ARG A N 1
ATOM 758 C CA . ARG A 1 103 ? -19.601 -8.559 12.377 1.00 87.00 103 ARG A CA 1
ATOM 759 C C . ARG A 1 103 ? -19.117 -10.009 12.420 1.00 87.00 103 ARG A C 1
ATOM 761 O O . ARG A 1 103 ? -19.163 -10.632 13.478 1.00 87.00 103 ARG A O 1
ATOM 768 N N . TYR A 1 104 ? -18.671 -10.555 11.288 1.00 86.19 104 TYR A N 1
ATOM 769 C CA . TYR A 1 104 ? -18.393 -11.991 11.167 1.00 86.19 104 TYR A CA 1
ATOM 770 C C . TYR A 1 104 ? -16.942 -12.384 11.451 1.00 86.19 104 TYR A C 1
ATOM 772 O O . TYR A 1 104 ? -16.708 -13.500 11.923 1.00 86.19 104 TYR A O 1
ATOM 780 N N . VAL A 1 105 ? -15.984 -11.493 11.189 1.00 85.69 105 VAL A N 1
ATOM 781 C CA . VAL A 1 105 ? -14.550 -11.753 11.371 1.00 85.69 105 VAL A CA 1
ATOM 782 C C . VAL A 1 105 ? -14.047 -11.016 12.604 1.00 85.69 105 VAL A C 1
ATOM 784 O O . VAL A 1 105 ? -13.595 -11.641 13.560 1.00 85.69 105 VAL A O 1
ATOM 787 N N . GLU A 1 106 ? -14.178 -9.690 12.618 1.00 83.69 106 GLU A N 1
ATOM 788 C CA . GLU A 1 106 ? -13.539 -8.851 13.632 1.00 83.69 106 GLU A CA 1
ATOM 789 C C . GLU A 1 106 ? -14.157 -9.051 15.022 1.00 83.69 106 GLU A C 1
ATOM 791 O O . GLU A 1 106 ? -13.450 -9.403 15.966 1.00 83.69 106 GLU A O 1
ATOM 796 N N . GLN A 1 107 ? -15.481 -8.919 15.164 1.00 82.00 107 GLN A N 1
ATOM 797 C CA . GLN A 1 107 ? -16.156 -9.125 16.450 1.00 82.00 107 GLN A CA 1
ATOM 798 C C . GLN A 1 107 ? -16.013 -10.558 16.966 1.00 82.00 107 GLN A C 1
ATOM 800 O O . GLN A 1 107 ? -15.850 -10.761 18.169 1.00 82.00 107 GLN A O 1
ATOM 805 N N . ARG A 1 108 ? -16.023 -11.551 16.072 1.00 76.56 108 ARG A N 1
ATOM 806 C CA . ARG A 1 108 ? -15.879 -12.962 16.452 1.00 76.56 108 ARG A CA 1
ATOM 807 C C . ARG A 1 108 ? -14.482 -13.280 16.990 1.00 76.56 108 ARG A C 1
ATOM 809 O O . ARG A 1 108 ? -14.356 -14.139 17.859 1.00 76.56 108 ARG A O 1
ATOM 816 N N . CYS A 1 109 ? -13.459 -12.578 16.503 1.00 71.12 109 CYS A N 1
ATOM 817 C CA . CYS A 1 109 ? -12.089 -12.656 17.012 1.00 71.12 109 CYS A CA 1
ATOM 818 C C . CYS A 1 109 ? -11.855 -11.764 18.244 1.00 71.12 109 CYS A C 1
ATOM 820 O O . CYS A 1 109 ? -10.980 -12.059 19.052 1.00 71.12 109 CYS A O 1
ATOM 822 N N . ARG A 1 110 ? -12.631 -10.683 18.396 1.00 69.62 110 ARG A N 1
ATOM 823 C CA . ARG A 1 110 ? -12.518 -9.709 19.493 1.00 69.62 110 ARG A CA 1
ATOM 824 C C . ARG A 1 110 ? -13.234 -10.143 20.773 1.00 69.62 110 ARG A C 1
ATOM 826 O O . ARG A 1 110 ? -12.853 -9.687 21.848 1.00 69.62 110 ARG A O 1
ATOM 833 N N . GLN A 1 111 ? -14.260 -10.991 20.691 1.00 64.75 111 GLN A N 1
ATOM 834 C CA . GLN A 1 111 ? -14.900 -11.540 21.887 1.00 64.75 111 GLN A CA 1
ATOM 835 C C . GLN A 1 111 ? -13.916 -12.462 22.627 1.00 64.75 111 GLN A C 1
ATOM 837 O O . GLN A 1 111 ? -13.495 -13.473 22.056 1.00 64.75 111 GLN A O 1
ATOM 842 N N . PRO A 1 112 ? -13.547 -12.159 23.888 1.00 54.50 112 PRO A N 1
ATOM 843 C CA . PRO A 1 112 ? -12.762 -13.081 24.688 1.00 54.50 112 PRO A CA 1
ATOM 844 C C . PRO A 1 112 ? -13.619 -14.325 24.907 1.00 54.50 112 PRO A C 1
ATOM 846 O O . PRO A 1 112 ? -14.612 -14.297 25.630 1.00 54.50 112 PRO A O 1
ATOM 849 N N . ARG A 1 113 ? -13.265 -15.429 24.244 1.00 57.31 113 ARG A N 1
ATOM 850 C CA . ARG A 1 113 ? -13.798 -16.736 24.621 1.00 57.31 113 ARG A CA 1
ATOM 851 C C . ARG A 1 113 ? -13.350 -16.980 26.057 1.00 57.31 113 ARG A C 1
ATOM 853 O O . ARG A 1 113 ? -12.152 -17.108 26.305 1.00 57.31 113 ARG A O 1
ATOM 860 N N . SER A 1 114 ? -14.303 -16.975 26.986 1.00 64.12 114 SER A N 1
ATOM 861 C CA . SER A 1 114 ? -14.058 -17.288 28.388 1.00 64.12 114 SER A CA 1
ATOM 862 C C . SER A 1 114 ? -13.630 -18.750 28.487 1.00 64.12 114 SER A C 1
ATOM 864 O O . SER A 1 114 ? -14.450 -19.658 28.420 1.00 64.12 114 SER A O 1
ATOM 866 N N . ASP A 1 115 ? -12.323 -18.964 28.445 1.00 56.50 115 ASP A N 1
ATOM 867 C CA . ASP A 1 115 ? -11.563 -19.755 29.407 1.00 56.50 115 ASP A CA 1
ATOM 868 C C . ASP A 1 115 ? -10.178 -20.015 28.821 1.00 56.50 115 ASP A C 1
ATOM 870 O O . ASP A 1 115 ? -10.017 -20.623 27.760 1.00 56.50 115 ASP A O 1
ATOM 874 N N . THR A 1 116 ? -9.151 -19.643 29.585 1.00 52.00 116 THR A N 1
ATOM 875 C CA . THR A 1 116 ? -7.708 -19.759 29.300 1.00 52.00 116 THR A CA 1
ATOM 876 C C . THR A 1 116 ? -7.104 -18.586 28.509 1.00 52.00 116 THR A C 1
ATOM 878 O O . THR A 1 116 ? -6.897 -18.655 27.298 1.00 52.00 116 THR A O 1
ATOM 881 N N . GLU A 1 117 ? -6.684 -17.545 29.232 1.00 57.59 117 GLU A N 1
ATOM 882 C CA . GLU A 1 117 ? -5.974 -16.345 28.739 1.00 57.59 117 GLU A CA 1
ATOM 883 C C . GLU A 1 117 ? -4.691 -16.627 27.919 1.00 57.59 117 GLU A C 1
ATOM 885 O O . GLU A 1 117 ? -4.156 -15.737 27.266 1.00 57.59 117 GLU A O 1
ATOM 890 N N . ARG A 1 118 ? -4.201 -17.874 27.881 1.00 56.16 118 ARG A N 1
ATOM 891 C CA . ARG A 1 118 ? -2.994 -18.280 27.135 1.00 56.16 118 ARG A CA 1
ATOM 892 C C . ARG A 1 118 ? -3.258 -18.825 25.725 1.00 56.16 118 ARG A C 1
ATOM 894 O O . ARG A 1 118 ? -2.348 -18.843 24.901 1.00 56.16 118 ARG A O 1
ATOM 901 N N . LYS A 1 119 ? -4.487 -19.256 25.419 1.00 61.53 119 LYS A N 1
ATOM 902 C CA . LYS A 1 119 ? -4.836 -19.850 24.116 1.00 61.53 119 LYS A CA 1
ATOM 903 C C . LYS A 1 119 ? -4.898 -18.846 22.950 1.00 61.53 119 LYS A C 1
ATOM 905 O O . LYS A 1 119 ? -4.376 -19.194 21.895 1.00 61.53 119 LYS A O 1
ATOM 910 N N . PRO A 1 120 ? -5.457 -17.621 23.070 1.00 65.19 120 PRO A N 1
ATOM 911 C CA . PRO A 1 120 ? -5.549 -16.714 21.921 1.00 65.19 120 PRO A CA 1
ATOM 912 C C . PRO A 1 120 ? -4.175 -16.210 21.466 1.00 65.19 120 PRO A C 1
ATOM 914 O O . PRO A 1 120 ? -3.939 -16.111 20.266 1.00 65.19 120 PRO A O 1
ATOM 917 N N . LEU A 1 121 ? -3.244 -15.986 22.401 1.00 67.75 121 LEU A N 1
ATOM 918 C CA . LEU A 1 121 ? -1.861 -15.648 22.066 1.00 67.75 121 LEU A CA 1
ATOM 919 C C . LEU A 1 121 ? -1.158 -16.819 21.371 1.00 67.75 121 LEU A C 1
ATOM 921 O O . LEU A 1 121 ? -0.494 -16.590 20.372 1.00 67.75 121 LEU A O 1
ATOM 925 N N . ALA A 1 122 ? -1.349 -18.055 21.846 1.00 70.44 122 ALA A N 1
ATOM 926 C CA . ALA A 1 122 ? -0.783 -19.250 21.219 1.00 70.44 122 ALA A CA 1
ATOM 927 C C . ALA A 1 122 ? -1.337 -19.507 19.806 1.00 70.44 122 ALA A C 1
ATOM 929 O O . ALA A 1 122 ? -0.587 -19.885 18.913 1.00 70.44 122 ALA A O 1
ATOM 930 N N . TYR A 1 123 ? -2.633 -19.270 19.571 1.00 76.00 123 TYR A N 1
ATOM 931 C CA . TYR A 1 123 ? -3.214 -19.357 18.228 1.00 76.00 123 TYR A CA 1
ATOM 932 C C . TYR A 1 123 ? -2.735 -18.223 17.319 1.00 76.00 123 TYR A C 1
ATOM 934 O O . TYR A 1 123 ? -2.456 -18.470 16.150 1.00 76.00 123 TYR A O 1
ATOM 942 N N . ALA A 1 124 ? -2.600 -17.001 17.843 1.00 73.56 124 ALA A N 1
ATOM 943 C CA . ALA A 1 124 ? -2.060 -15.876 17.088 1.00 73.56 124 ALA A CA 1
ATOM 944 C C . ALA A 1 124 ? -0.585 -16.099 16.723 1.00 73.56 124 ALA A C 1
ATOM 946 O O . ALA A 1 124 ? -0.212 -15.919 15.567 1.00 73.56 124 ALA A O 1
ATOM 947 N N . THR A 1 125 ? 0.248 -16.555 17.663 1.00 77.56 125 THR A N 1
ATOM 948 C CA . THR A 1 125 ? 1.653 -16.881 17.387 1.00 77.56 125 THR A CA 1
ATOM 949 C C . THR A 1 125 ? 1.783 -18.079 16.459 1.00 77.56 125 THR A C 1
ATOM 951 O O . THR A 1 125 ? 2.618 -18.035 15.564 1.00 77.56 125 THR A O 1
ATOM 954 N N . ALA A 1 126 ? 0.937 -19.106 16.590 1.00 83.75 126 ALA A N 1
ATOM 955 C CA . ALA A 1 126 ? 0.905 -20.228 15.654 1.00 83.75 126 ALA A CA 1
ATOM 956 C C . ALA A 1 126 ? 0.483 -19.787 14.244 1.00 83.75 126 ALA A C 1
ATOM 958 O O . ALA A 1 126 ? 1.119 -20.182 13.273 1.00 83.75 126 ALA A O 1
ATOM 959 N N . ALA A 1 127 ? -0.533 -18.930 14.115 1.00 82.81 127 ALA A N 1
ATOM 960 C CA . ALA A 1 127 ? -0.962 -18.393 12.826 1.00 82.81 127 ALA A CA 1
ATOM 961 C C . ALA A 1 127 ? 0.138 -17.544 12.174 1.00 82.81 127 ALA A C 1
ATOM 963 O O . ALA A 1 127 ? 0.441 -17.727 10.998 1.00 82.81 127 ALA A O 1
ATOM 964 N N . VAL A 1 128 ? 0.794 -16.670 12.946 1.00 84.88 128 VAL A N 1
ATOM 965 C CA . VAL A 1 128 ? 1.945 -15.889 12.469 1.00 84.88 128 VAL A CA 1
ATOM 966 C C . VAL A 1 128 ? 3.098 -16.811 12.076 1.00 84.88 128 VAL A C 1
ATOM 968 O O . VAL A 1 128 ? 3.664 -16.636 11.002 1.00 84.88 128 VAL A O 1
ATOM 971 N N . ALA A 1 129 ? 3.414 -17.825 12.883 1.00 87.31 129 ALA A N 1
ATOM 972 C CA . ALA A 1 129 ? 4.465 -18.791 12.580 1.00 87.31 129 ALA A CA 1
ATOM 973 C C . ALA A 1 129 ? 4.164 -19.572 11.296 1.00 87.31 129 ALA A C 1
ATOM 975 O O . ALA A 1 129 ? 5.054 -19.732 10.469 1.00 87.31 129 ALA A O 1
ATOM 976 N N . VAL A 1 130 ? 2.918 -20.003 11.081 1.00 90.88 130 VAL A N 1
ATOM 977 C CA . VAL A 1 130 ? 2.493 -20.660 9.836 1.00 90.88 130 VAL A CA 1
ATOM 978 C C . VAL A 1 130 ? 2.619 -19.705 8.654 1.00 90.88 130 VAL A C 1
ATOM 980 O O . VAL A 1 130 ? 3.212 -20.082 7.650 1.00 90.88 130 VAL A O 1
ATOM 983 N N . CYS A 1 131 ? 2.153 -18.460 8.765 1.00 88.38 131 CYS A N 1
ATOM 984 C CA . CYS A 1 131 ? 2.317 -17.466 7.703 1.00 88.38 131 CYS A CA 1
ATOM 985 C C . CYS A 1 131 ? 3.794 -17.224 7.367 1.00 88.38 131 CYS A C 1
ATOM 987 O O . CYS A 1 131 ? 4.148 -17.162 6.191 1.00 88.38 131 CYS A O 1
ATOM 989 N N . VAL A 1 132 ? 4.663 -17.133 8.378 1.00 89.75 132 VAL A N 1
ATOM 990 C CA . VAL A 1 132 ? 6.113 -16.972 8.200 1.00 89.75 132 VAL A CA 1
ATOM 991 C C . VAL A 1 132 ? 6.734 -18.217 7.567 1.00 89.75 132 VAL A C 1
ATOM 993 O O . VAL A 1 132 ? 7.507 -18.082 6.625 1.00 89.75 132 VAL A O 1
ATOM 996 N N . MET A 1 133 ? 6.375 -19.421 8.018 1.00 90.06 133 MET A N 1
ATOM 997 C CA . MET A 1 133 ? 6.885 -20.679 7.460 1.00 90.06 133 MET A CA 1
ATOM 998 C C . MET A 1 133 ? 6.431 -20.894 6.017 1.00 90.06 133 MET A C 1
ATOM 1000 O O . MET A 1 133 ? 7.240 -21.276 5.179 1.00 90.06 133 MET A O 1
ATOM 1004 N N . VAL A 1 134 ? 5.165 -20.615 5.701 1.00 91.38 134 VAL A N 1
ATOM 1005 C CA . VAL A 1 134 ? 4.625 -20.736 4.340 1.00 91.38 134 VAL A CA 1
ATOM 1006 C C . VAL A 1 134 ? 5.256 -19.690 3.426 1.00 91.38 134 VAL A C 1
ATOM 1008 O O . VAL A 1 134 ? 5.741 -20.036 2.353 1.00 91.38 134 VAL A O 1
ATOM 1011 N N . SER A 1 135 ? 5.317 -18.427 3.857 1.00 83.56 135 SER A N 1
ATOM 1012 C CA . SER A 1 135 ? 5.911 -17.349 3.052 1.00 83.56 135 SER A CA 1
ATOM 1013 C C . SER A 1 135 ? 7.415 -17.552 2.858 1.00 83.56 135 SER A C 1
ATOM 1015 O O . SER A 1 135 ? 7.926 -17.373 1.755 1.00 83.56 135 SER A O 1
ATOM 1017 N N . GLY A 1 136 ? 8.123 -17.964 3.913 1.00 86.50 136 GLY A N 1
ATOM 1018 C CA . GLY A 1 136 ? 9.549 -18.275 3.875 1.00 86.50 136 GLY A CA 1
ATOM 1019 C C . GLY A 1 136 ? 9.852 -19.514 3.036 1.00 86.50 136 GLY A C 1
ATOM 1020 O O . GLY A 1 136 ? 10.763 -19.483 2.215 1.00 86.50 136 GLY A O 1
ATOM 1021 N N . GLY A 1 137 ? 9.055 -20.576 3.178 1.00 86.75 137 GLY A N 1
ATOM 1022 C CA . GLY A 1 137 ? 9.171 -21.801 2.387 1.00 86.75 137 GLY A CA 1
ATOM 1023 C C . GLY A 1 137 ? 8.905 -21.563 0.902 1.00 86.75 137 GLY A C 1
ATOM 1024 O O . GLY A 1 137 ? 9.682 -22.014 0.062 1.00 86.75 137 GLY A O 1
ATOM 1025 N N . LEU A 1 138 ? 7.869 -20.786 0.572 1.00 83.62 138 LEU A N 1
ATOM 1026 C CA . LEU A 1 138 ? 7.593 -20.370 -0.801 1.00 83.62 138 LEU A CA 1
ATOM 1027 C C . LEU A 1 138 ? 8.734 -19.510 -1.359 1.00 83.62 138 LEU A C 1
ATOM 1029 O O . LEU A 1 138 ? 9.205 -19.768 -2.462 1.00 83.62 138 LEU A O 1
ATOM 1033 N N . GLY A 1 139 ? 9.226 -18.532 -0.593 1.00 79.62 139 GLY A N 1
ATOM 1034 C CA . GLY A 1 139 ? 10.365 -17.703 -0.996 1.00 79.62 139 GLY A CA 1
ATOM 1035 C C . GLY A 1 139 ? 11.630 -18.522 -1.263 1.00 79.62 139 GLY A C 1
ATOM 1036 O O . GLY A 1 139 ? 12.306 -18.303 -2.264 1.00 79.62 139 GLY A O 1
ATOM 1037 N N . TYR A 1 140 ? 11.913 -19.510 -0.414 1.00 82.38 140 TYR A N 1
ATOM 1038 C CA . TYR A 1 140 ? 13.046 -20.421 -0.573 1.00 82.38 140 TYR A CA 1
ATOM 1039 C C . TYR A 1 140 ? 12.912 -21.329 -1.802 1.00 82.38 140 TYR A C 1
ATOM 1041 O O . TYR A 1 140 ? 13.876 -21.525 -2.540 1.00 82.38 140 TYR A O 1
ATOM 1049 N N . ALA A 1 141 ? 11.712 -21.859 -2.053 1.00 80.25 141 ALA A N 1
ATOM 1050 C CA . ALA A 1 141 ? 11.436 -22.662 -3.241 1.00 80.25 141 ALA A CA 1
ATOM 1051 C C . ALA A 1 141 ? 11.602 -21.845 -4.534 1.00 80.25 141 ALA A C 1
ATOM 1053 O O . ALA A 1 141 ? 12.188 -22.332 -5.498 1.00 80.25 141 ALA A O 1
ATOM 1054 N N . LEU A 1 142 ? 11.139 -20.590 -4.535 1.00 75.31 142 LEU A N 1
ATOM 1055 C CA . LEU A 1 142 ? 11.284 -19.671 -5.668 1.00 75.31 142 LEU A CA 1
ATOM 1056 C C . LEU A 1 142 ? 12.740 -19.232 -5.897 1.00 75.31 142 LEU A C 1
ATOM 1058 O O . LEU A 1 142 ? 13.137 -19.006 -7.038 1.00 75.31 142 LEU A O 1
ATOM 1062 N N . ASP A 1 143 ? 13.545 -19.116 -4.838 1.00 72.00 143 ASP A N 1
ATOM 1063 C CA . ASP A 1 143 ? 14.969 -18.777 -4.939 1.00 72.00 143 ASP A CA 1
ATOM 1064 C C . ASP A 1 143 ? 15.782 -19.880 -5.628 1.00 72.00 143 ASP A C 1
ATOM 1066 O O . ASP A 1 143 ? 16.601 -19.606 -6.504 1.00 72.00 143 ASP A O 1
ATOM 1070 N N . ARG A 1 144 ? 15.482 -21.134 -5.276 1.00 72.12 144 ARG A N 1
ATOM 1071 C CA . ARG A 1 144 ? 16.117 -22.351 -5.802 1.00 72.12 144 ARG A CA 1
ATOM 1072 C C . ARG A 1 144 ? 15.777 -22.666 -7.255 1.00 72.12 144 ARG A C 1
ATOM 1074 O O . ARG A 1 144 ? 16.394 -23.553 -7.836 1.00 72.12 144 ARG A O 1
ATOM 1081 N N . GLN A 1 145 ? 14.786 -21.995 -7.831 1.00 70.44 145 GLN A N 1
ATOM 1082 C CA . GLN A 1 145 ? 14.404 -22.224 -9.212 1.00 70.44 145 GLN A CA 1
ATOM 1083 C C . GLN A 1 145 ? 15.442 -21.582 -10.135 1.00 70.44 145 GLN A C 1
ATOM 1085 O O . GLN A 1 145 ? 15.406 -20.374 -10.372 1.00 70.44 145 GLN A O 1
ATOM 1090 N N . ASP A 1 146 ? 16.380 -22.370 -10.655 1.00 64.44 146 ASP A N 1
ATOM 1091 C CA . ASP A 1 146 ? 17.267 -21.914 -11.721 1.00 64.44 146 ASP A CA 1
ATOM 1092 C C . ASP A 1 146 ? 16.444 -21.624 -12.974 1.00 64.44 146 ASP A C 1
ATOM 1094 O O . ASP A 1 146 ? 15.639 -22.436 -13.427 1.00 64.44 146 ASP A O 1
ATOM 1098 N N . VAL A 1 147 ? 16.588 -20.400 -13.472 1.00 66.88 147 VAL A N 1
ATOM 1099 C CA . VAL A 1 147 ? 15.882 -19.925 -14.655 1.00 66.88 147 VAL A CA 1
ATOM 1100 C C . VAL A 1 147 ? 16.948 -19.668 -15.695 1.00 66.88 147 VAL A C 1
ATOM 1102 O O . VAL A 1 147 ? 17.851 -18.864 -15.460 1.00 66.88 147 VAL A O 1
ATOM 1105 N N . ASP A 1 148 ? 16.849 -20.371 -16.815 1.00 65.94 148 ASP A N 1
ATOM 1106 C CA . ASP A 1 148 ? 17.749 -20.179 -17.938 1.00 65.94 148 ASP A CA 1
ATOM 1107 C C . ASP A 1 148 ? 17.431 -18.840 -18.621 1.00 65.94 148 ASP A C 1
ATOM 1109 O O . ASP A 1 148 ? 16.512 -18.713 -19.430 1.00 65.94 148 ASP A O 1
ATOM 1113 N N . ILE A 1 149 ? 18.169 -17.805 -18.223 1.00 70.19 149 ILE A N 1
ATOM 1114 C CA . ILE A 1 149 ? 18.048 -16.447 -18.761 1.00 70.19 149 ILE A CA 1
ATOM 1115 C C . ILE A 1 149 ? 18.718 -16.294 -20.134 1.00 70.19 149 ILE A C 1
ATOM 1117 O O . ILE A 1 149 ? 18.606 -15.230 -20.736 1.00 70.19 149 ILE A O 1
ATOM 1121 N N . SER A 1 150 ? 19.381 -17.335 -20.658 1.00 72.44 150 SER A N 1
ATOM 1122 C CA . SER A 1 150 ? 20.061 -17.279 -21.962 1.00 72.44 150 SER A CA 1
ATOM 1123 C C . SER A 1 150 ? 19.098 -17.109 -23.141 1.00 72.44 150 SER A C 1
ATOM 1125 O O . SER A 1 150 ? 19.484 -16.612 -24.197 1.00 72.44 150 SER A O 1
ATOM 1127 N N . LEU A 1 151 ? 17.830 -17.483 -22.954 1.00 72.81 151 LEU A N 1
ATOM 1128 C CA . LEU A 1 151 ? 16.777 -17.336 -23.955 1.00 72.81 151 LEU A CA 1
ATOM 1129 C C . LEU A 1 151 ? 16.292 -15.885 -24.100 1.00 72.81 151 LEU A C 1
ATOM 1131 O O . LEU A 1 151 ? 15.757 -15.543 -25.155 1.00 72.81 151 LEU A O 1
ATOM 1135 N N . ILE A 1 152 ? 16.476 -15.024 -23.091 1.00 76.75 152 ILE A N 1
ATOM 1136 C CA . ILE A 1 152 ? 15.946 -13.652 -23.087 1.00 76.75 152 ILE A CA 1
ATOM 1137 C C . ILE A 1 152 ? 16.608 -12.827 -24.200 1.00 76.75 152 ILE A C 1
ATOM 1139 O O . ILE A 1 152 ? 17.826 -12.684 -24.245 1.00 76.75 152 ILE A O 1
ATOM 1143 N N . GLY A 1 153 ? 15.797 -12.268 -25.103 1.00 72.12 153 GLY A N 1
ATOM 1144 C CA . GLY A 1 153 ? 16.277 -11.462 -26.231 1.00 72.12 153 GLY A CA 1
ATOM 1145 C C . GLY A 1 153 ? 16.678 -12.279 -27.464 1.00 72.12 153 GLY A C 1
ATOM 1146 O O . GLY A 1 153 ? 17.080 -11.703 -28.474 1.00 72.12 153 GLY A O 1
ATOM 1147 N N . THR A 1 154 ? 16.535 -13.607 -27.422 1.00 79.62 154 THR A N 1
ATOM 1148 C CA . THR A 1 154 ? 16.668 -14.457 -28.614 1.00 79.62 154 THR A CA 1
ATOM 1149 C C . THR A 1 154 ? 15.415 -14.362 -29.497 1.00 79.62 154 THR A C 1
ATOM 1151 O O . THR A 1 154 ? 14.342 -14.011 -29.001 1.00 79.62 154 THR A O 1
ATOM 1154 N N . PRO A 1 155 ? 15.480 -14.744 -30.789 1.00 78.94 155 PRO A N 1
ATOM 1155 C CA . PRO A 1 155 ? 14.293 -14.807 -31.651 1.00 78.94 155 PRO A CA 1
ATOM 1156 C C . PRO A 1 155 ? 13.169 -15.697 -31.098 1.00 78.94 155 PRO A C 1
ATOM 1158 O O . PRO A 1 155 ? 12.001 -15.473 -31.400 1.00 78.94 155 PRO A O 1
ATOM 1161 N N . ASN A 1 156 ? 13.522 -16.685 -30.269 1.00 77.69 156 ASN A N 1
ATOM 1162 C CA . ASN A 1 156 ? 12.581 -17.610 -29.639 1.00 77.69 156 ASN A CA 1
ATOM 1163 C C . ASN A 1 156 ? 11.921 -17.023 -28.381 1.00 77.69 156 ASN A C 1
ATOM 1165 O O . ASN A 1 156 ? 10.843 -17.471 -27.996 1.00 77.69 156 ASN A O 1
ATOM 1169 N N . TYR A 1 157 ? 12.544 -16.026 -27.744 1.00 79.94 157 TYR A N 1
ATOM 1170 C CA . TYR A 1 157 ? 11.981 -15.305 -26.602 1.00 79.94 157 TYR A CA 1
ATOM 1171 C C . TYR A 1 157 ? 12.337 -13.804 -26.692 1.00 79.94 157 TYR A C 1
ATOM 1173 O O . TYR A 1 157 ? 13.168 -13.293 -25.934 1.00 79.94 157 TYR A O 1
ATOM 1181 N N . PRO A 1 158 ? 11.707 -13.066 -27.628 1.00 80.38 158 PRO A N 1
ATOM 1182 C CA . PRO A 1 158 ? 12.022 -11.658 -27.895 1.00 80.38 158 PRO A CA 1
ATOM 1183 C C . PRO A 1 158 ? 11.514 -10.700 -26.801 1.00 80.38 158 PRO A C 1
ATOM 1185 O O . PRO A 1 158 ? 11.780 -9.498 -26.850 1.00 80.38 158 PRO A O 1
ATOM 1188 N N . GLY A 1 159 ? 10.766 -11.208 -25.814 1.00 82.56 159 GLY A N 1
ATOM 1189 C CA . GLY A 1 159 ? 10.248 -10.416 -24.701 1.00 82.56 159 GLY A CA 1
ATOM 1190 C C . GLY A 1 159 ? 9.361 -9.253 -25.179 1.00 82.56 159 GLY A C 1
ATOM 1191 O O . GLY A 1 159 ? 8.527 -9.450 -26.068 1.00 82.56 159 GLY A O 1
ATOM 1192 N N . PRO A 1 160 ? 9.533 -8.030 -24.638 1.00 79.31 160 PRO A N 1
ATOM 1193 C CA . PRO A 1 160 ? 8.735 -6.861 -25.022 1.00 79.31 160 PRO A CA 1
ATOM 1194 C C . PRO A 1 160 ? 8.805 -6.504 -26.515 1.00 79.31 160 PRO A C 1
ATOM 1196 O O . PRO A 1 160 ? 7.874 -5.894 -27.040 1.00 79.31 160 PRO A O 1
ATOM 1199 N N . ALA A 1 161 ? 9.865 -6.906 -27.229 1.00 82.38 161 ALA A N 1
ATOM 1200 C CA . ALA A 1 161 ? 10.008 -6.630 -28.659 1.00 82.38 161 ALA A CA 1
ATOM 1201 C C . ALA A 1 161 ? 8.936 -7.328 -29.518 1.00 82.38 161 ALA A C 1
ATOM 1203 O O . ALA A 1 161 ? 8.630 -6.849 -30.610 1.00 82.38 161 ALA A O 1
ATOM 1204 N N . ALA A 1 162 ? 8.297 -8.394 -29.014 1.00 85.06 162 ALA A N 1
ATOM 1205 C CA . ALA A 1 162 ? 7.153 -9.024 -29.677 1.00 85.06 162 ALA A CA 1
ATOM 1206 C C . ALA A 1 162 ? 5.993 -8.040 -29.910 1.00 85.06 162 ALA A C 1
ATOM 1208 O O . ALA A 1 162 ? 5.319 -8.129 -30.935 1.00 85.06 162 ALA A O 1
ATOM 1209 N N . LEU A 1 163 ? 5.788 -7.083 -28.993 1.00 85.31 163 LEU A N 1
ATOM 1210 C CA . LEU A 1 163 ? 4.748 -6.060 -29.117 1.00 85.31 163 LEU A CA 1
ATOM 1211 C C . LEU A 1 163 ? 5.056 -5.092 -30.265 1.00 85.31 163 LEU A C 1
ATOM 1213 O O . LEU A 1 163 ? 4.169 -4.757 -31.043 1.00 85.31 163 LEU A O 1
ATOM 1217 N N . LEU A 1 164 ? 6.322 -4.684 -30.399 1.00 87.62 164 LEU A N 1
ATOM 1218 C CA . LEU A 1 164 ? 6.776 -3.802 -31.481 1.00 87.62 164 LEU A CA 1
ATOM 1219 C C . LEU A 1 164 ? 6.716 -4.497 -32.846 1.00 87.62 164 LEU A C 1
ATOM 1221 O O . LEU A 1 164 ? 6.416 -3.860 -33.851 1.00 87.62 164 LEU A O 1
ATOM 1225 N N . ALA A 1 165 ? 6.972 -5.805 -32.874 1.00 86.12 165 ALA A N 1
ATOM 1226 C CA . ALA A 1 165 ? 6.902 -6.628 -34.077 1.00 86.12 165 ALA A CA 1
ATOM 1227 C C . ALA A 1 165 ? 5.481 -7.131 -34.404 1.00 86.12 165 ALA A C 1
ATOM 1229 O O . ALA A 1 165 ? 5.306 -7.836 -35.396 1.00 86.12 165 ALA A O 1
ATOM 1230 N N . ASN A 1 166 ? 4.479 -6.808 -33.574 1.00 88.44 166 ASN A N 1
ATOM 1231 C CA . ASN A 1 166 ? 3.116 -7.344 -33.654 1.00 88.44 166 ASN A CA 1
ATOM 1232 C C . ASN A 1 166 ? 3.082 -8.884 -33.798 1.00 88.44 166 ASN A C 1
ATOM 1234 O O . ASN A 1 166 ? 2.276 -9.446 -34.542 1.00 88.44 166 ASN A O 1
ATOM 1238 N N . ALA A 1 167 ? 4.012 -9.564 -33.121 1.00 84.38 167 ALA A N 1
ATOM 1239 C CA . ALA A 1 167 ? 4.195 -11.004 -33.218 1.00 84.38 167 ALA A CA 1
ATOM 1240 C C . ALA A 1 167 ? 3.107 -11.753 -32.432 1.00 84.38 167 AL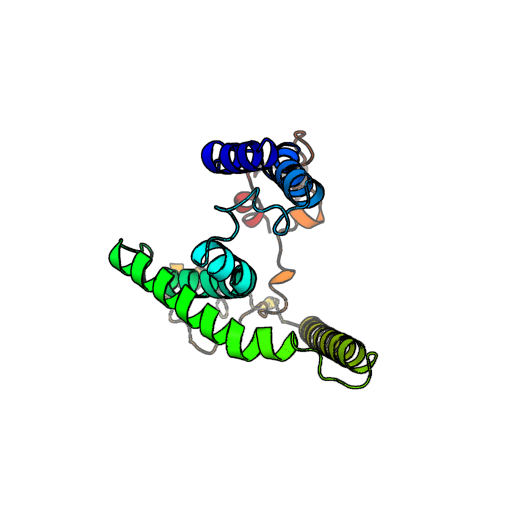A A C 1
ATOM 1242 O O . ALA A 1 167 ? 2.653 -11.307 -31.377 1.00 84.38 167 ALA A O 1
ATOM 1243 N N . SER A 1 168 ? 2.705 -12.929 -32.918 1.00 84.44 168 SER A N 1
ATOM 1244 C CA . SER A 1 168 ? 1.773 -13.802 -32.202 1.00 84.44 168 SER A CA 1
ATOM 1245 C C . SER A 1 168 ? 2.441 -14.390 -30.956 1.00 84.44 168 SER A C 1
ATOM 1247 O O . SER A 1 168 ? 3.352 -15.210 -31.074 1.00 84.44 168 SER A O 1
ATOM 1249 N N . VAL A 1 169 ? 1.975 -13.996 -29.769 1.00 82.75 169 VAL A N 1
ATOM 1250 C CA . VAL A 1 169 ? 2.490 -14.492 -28.483 1.00 82.75 169 VAL A CA 1
ATOM 1251 C C . VAL A 1 169 ? 1.561 -15.589 -27.944 1.00 82.75 169 VAL A C 1
ATOM 1253 O O . VAL A 1 169 ? 0.368 -15.326 -27.754 1.00 82.75 169 VAL A O 1
ATOM 1256 N N . PRO A 1 170 ? 2.056 -16.816 -27.690 1.00 83.50 170 PRO A N 1
ATOM 1257 C CA . PRO A 1 170 ? 1.252 -17.856 -27.055 1.00 83.50 170 PRO A CA 1
ATOM 1258 C C . PRO A 1 170 ? 0.861 -17.442 -25.628 1.00 83.50 170 PRO A C 1
ATOM 1260 O O . PRO A 1 170 ? 1.641 -16.807 -24.922 1.00 83.50 170 PRO A O 1
ATOM 1263 N N . ARG A 1 171 ? -0.352 -17.795 -25.186 1.00 79.19 171 ARG A N 1
ATOM 1264 C CA . ARG A 1 171 ? -0.860 -17.401 -23.856 1.00 79.19 171 ARG A CA 1
ATOM 1265 C C . ARG A 1 171 ? -0.248 -18.203 -22.705 1.00 79.19 171 ARG A C 1
ATOM 1267 O O . ARG A 1 171 ? -0.205 -17.701 -21.589 1.00 79.19 171 ARG A O 1
ATOM 1274 N N . ASP A 1 172 ? 0.270 -19.393 -22.998 1.00 81.62 172 ASP A N 1
ATOM 1275 C CA . ASP A 1 172 ? 0.740 -20.364 -22.002 1.00 81.62 172 ASP A CA 1
ATOM 1276 C C . ASP A 1 172 ? 2.273 -20.498 -21.987 1.00 81.62 172 ASP A C 1
ATOM 1278 O O . ASP A 1 172 ? 2.820 -21.587 -21.815 1.00 81.62 172 ASP A O 1
ATOM 1282 N N . VAL A 1 173 ? 2.992 -19.394 -22.208 1.00 76.62 173 VAL A N 1
ATOM 1283 C CA . VAL A 1 173 ? 4.460 -19.383 -22.123 1.00 76.62 173 VAL A CA 1
ATOM 1284 C C . VAL A 1 173 ? 4.894 -19.140 -20.681 1.00 76.62 173 VAL A C 1
ATOM 1286 O O . VAL A 1 173 ? 4.373 -18.259 -19.995 1.00 76.62 173 VAL A O 1
ATOM 1289 N N . GLN A 1 174 ? 5.883 -19.903 -20.217 1.00 76.88 174 GLN A N 1
ATOM 1290 C CA . GLN A 1 174 ? 6.514 -19.651 -18.928 1.00 76.88 174 GLN A CA 1
ATOM 1291 C C . GLN A 1 174 ? 7.244 -18.303 -18.962 1.00 76.88 174 GLN A C 1
ATOM 1293 O O . GLN A 1 174 ? 8.142 -18.097 -19.774 1.00 76.88 174 GLN A O 1
ATOM 1298 N N . LEU A 1 175 ? 6.854 -17.388 -18.073 1.00 78.31 175 LEU A N 1
ATOM 1299 C CA . LEU A 1 175 ? 7.480 -16.073 -17.962 1.00 78.31 175 LEU A CA 1
ATOM 1300 C C . LEU A 1 175 ? 8.934 -16.211 -17.483 1.00 78.31 175 LEU A C 1
ATOM 1302 O O . LEU A 1 175 ? 9.196 -16.815 -16.439 1.00 78.31 175 LEU A O 1
ATOM 1306 N N . LEU A 1 176 ? 9.854 -15.627 -18.249 1.00 77.50 176 LEU A N 1
ATOM 1307 C CA . LEU A 1 176 ? 11.278 -15.504 -17.947 1.00 77.50 176 LEU A CA 1
ATOM 1308 C C . LEU A 1 176 ? 11.642 -14.019 -17.720 1.00 77.50 176 LEU A C 1
ATOM 1310 O O . LEU A 1 176 ? 11.312 -13.200 -18.583 1.00 77.50 176 LEU A O 1
ATOM 1314 N N . PRO A 1 177 ? 12.332 -13.668 -16.614 1.00 76.81 177 PRO A N 1
ATOM 1315 C CA . PRO A 1 177 ? 12.547 -14.508 -15.436 1.00 76.81 177 PRO A CA 1
ATOM 1316 C C . PRO A 1 177 ? 11.213 -14.834 -14.734 1.00 76.81 177 PRO A C 1
ATOM 1318 O O . PRO A 1 177 ? 10.208 -14.151 -14.928 1.00 76.81 177 PRO A O 1
ATOM 1321 N N . SER A 1 178 ? 11.183 -15.887 -13.912 1.00 76.19 178 SER A N 1
ATOM 1322 C CA . SER A 1 178 ? 9.960 -16.250 -13.185 1.00 76.19 178 SER A CA 1
ATOM 1323 C C . SER A 1 178 ? 9.493 -15.109 -12.267 1.00 76.19 178 SER A C 1
ATOM 1325 O O . SER A 1 178 ? 10.302 -14.338 -11.740 1.00 76.19 178 SER A O 1
ATOM 1327 N N . LEU A 1 179 ? 8.181 -15.029 -12.008 1.00 76.19 179 LEU A N 1
ATOM 1328 C CA . LEU A 1 179 ? 7.580 -14.004 -11.134 1.00 76.19 179 LEU A CA 1
ATOM 1329 C C . LEU A 1 179 ? 8.234 -13.924 -9.740 1.00 76.19 179 LEU A C 1
ATOM 1331 O O . LEU A 1 179 ? 8.290 -12.851 -9.146 1.00 76.19 179 LEU A O 1
ATOM 1335 N N . GLY A 1 180 ? 8.773 -15.034 -9.223 1.00 71.62 180 GLY A N 1
ATOM 1336 C CA . GLY A 1 180 ? 9.488 -15.057 -7.943 1.00 71.62 180 GLY A CA 1
ATOM 1337 C C . GLY A 1 180 ? 10.864 -14.382 -7.971 1.00 71.62 180 GLY A C 1
ATOM 1338 O O . GLY A 1 180 ? 11.315 -13.867 -6.946 1.00 71.62 180 GLY A O 1
ATOM 1339 N N . LYS A 1 181 ? 11.532 -14.350 -9.132 1.00 72.75 181 LYS A N 1
ATOM 1340 C CA . LYS A 1 181 ? 12.844 -13.706 -9.311 1.00 72.75 181 LYS A CA 1
ATOM 1341 C C . LYS A 1 181 ? 12.742 -12.239 -9.728 1.00 72.75 181 LYS A C 1
ATOM 1343 O O . LYS A 1 181 ? 13.629 -11.476 -9.358 1.00 72.75 181 LYS A O 1
ATOM 1348 N N . LEU A 1 182 ? 11.634 -11.829 -10.353 1.00 74.25 182 LEU A N 1
ATOM 1349 C CA . LEU A 1 182 ? 11.342 -10.438 -10.742 1.00 74.25 182 LEU A CA 1
ATOM 1350 C C . LEU A 1 182 ? 11.535 -9.421 -9.605 1.00 74.25 182 LEU A C 1
ATOM 1352 O O . LEU A 1 182 ? 11.975 -8.306 -9.844 1.00 74.25 182 LEU A O 1
ATOM 1356 N N . ARG A 1 183 ? 11.299 -9.804 -8.342 1.00 71.69 183 ARG A N 1
ATOM 1357 C CA . ARG A 1 183 ? 11.531 -8.907 -7.191 1.00 71.69 183 ARG A CA 1
ATOM 1358 C C . ARG A 1 183 ? 12.993 -8.460 -7.044 1.00 71.69 183 ARG A C 1
ATOM 1360 O O . ARG A 1 183 ? 13.253 -7.415 -6.457 1.00 71.69 183 ARG A O 1
ATOM 1367 N N . ARG A 1 184 ? 13.942 -9.278 -7.500 1.00 72.25 184 ARG A N 1
ATOM 1368 C CA . ARG A 1 184 ? 15.387 -9.003 -7.436 1.00 72.25 184 ARG A CA 1
ATOM 1369 C C . ARG A 1 184 ? 15.954 -8.530 -8.770 1.00 72.25 184 ARG A C 1
ATOM 1371 O O . ARG A 1 184 ? 17.133 -8.191 -8.822 1.00 72.25 184 ARG A O 1
ATOM 1378 N N . ASP A 1 185 ? 15.123 -8.508 -9.806 1.00 78.00 185 ASP A N 1
ATOM 1379 C CA . ASP A 1 185 ? 15.451 -7.973 -11.118 1.00 78.00 185 ASP A CA 1
ATOM 1380 C C . ASP A 1 185 ? 15.293 -6.450 -11.077 1.00 78.00 185 ASP A C 1
ATOM 1382 O O . ASP A 1 185 ? 14.286 -5.880 -11.490 1.00 78.00 185 ASP A O 1
ATOM 1386 N N . VAL A 1 186 ? 16.253 -5.804 -10.415 1.00 83.56 186 VAL A N 1
ATOM 1387 C CA . VAL A 1 186 ? 16.308 -4.351 -10.261 1.00 83.56 186 VAL A CA 1
ATOM 1388 C C . VAL A 1 186 ? 17.603 -3.816 -10.881 1.00 83.56 186 VAL A C 1
ATOM 1390 O O . VAL A 1 186 ? 18.644 -4.474 -10.755 1.00 83.56 186 VAL A O 1
ATOM 1393 N N . PRO A 1 187 ? 17.570 -2.615 -11.488 1.00 86.06 187 PRO A N 1
ATOM 1394 C CA . PRO A 1 187 ? 18.729 -1.971 -12.098 1.00 86.06 187 PRO A CA 1
ATOM 1395 C C . PRO A 1 187 ? 19.990 -1.998 -11.235 1.00 86.06 187 PRO A C 1
ATOM 1397 O O . PRO A 1 187 ? 19.940 -1.784 -10.015 1.00 86.06 187 PRO A O 1
ATOM 1400 N N . ILE A 1 188 ? 21.152 -2.198 -11.867 1.00 87.38 188 ILE A N 1
ATOM 1401 C CA . ILE A 1 188 ? 22.434 -2.315 -11.155 1.00 87.38 188 ILE A CA 1
ATOM 1402 C C . ILE A 1 188 ? 22.765 -1.079 -10.307 1.00 87.38 188 ILE A C 1
ATOM 1404 O O . ILE A 1 188 ? 23.408 -1.198 -9.262 1.00 87.38 188 ILE A O 1
ATOM 1408 N N . VAL A 1 189 ? 22.265 0.095 -10.699 1.00 88.12 189 VAL A N 1
ATOM 1409 C CA . VAL A 1 189 ? 22.478 1.368 -9.994 1.00 88.12 189 VAL A CA 1
ATOM 1410 C C . VAL A 1 189 ? 21.955 1.375 -8.563 1.00 88.12 189 VAL A C 1
ATOM 1412 O O . VAL A 1 189 ? 22.541 2.048 -7.716 1.00 88.12 189 VAL A O 1
ATOM 1415 N N . TYR A 1 190 ? 20.921 0.587 -8.255 1.00 87.19 190 TYR A N 1
ATOM 1416 C CA . TYR A 1 190 ? 20.440 0.438 -6.881 1.00 87.19 190 TYR A CA 1
ATOM 1417 C C . TYR A 1 190 ? 21.433 -0.347 -6.019 1.00 87.19 190 TYR A C 1
ATOM 1419 O O . TYR A 1 190 ? 21.677 0.011 -4.870 1.00 87.19 190 TYR A O 1
ATOM 1427 N N . ARG A 1 191 ? 22.072 -1.384 -6.580 1.00 85.25 191 ARG A N 1
ATOM 1428 C CA . ARG A 1 191 ? 23.106 -2.166 -5.877 1.00 85.25 191 ARG A CA 1
ATOM 1429 C C . ARG A 1 191 ? 24.395 -1.376 -5.686 1.00 85.25 191 ARG A C 1
ATOM 1431 O O . ARG A 1 191 ? 25.026 -1.479 -4.640 1.00 85.25 191 ARG A O 1
ATOM 1438 N N . LEU A 1 192 ? 24.766 -0.583 -6.686 1.00 87.38 192 LEU A N 1
ATOM 1439 C CA . LEU A 1 192 ? 25.955 0.266 -6.662 1.00 87.38 192 LEU A CA 1
ATOM 1440 C C . LEU A 1 192 ? 25.761 1.563 -5.858 1.00 87.38 192 LEU A C 1
ATOM 1442 O O . LEU A 1 192 ? 26.707 2.332 -5.722 1.00 87.38 192 LEU A O 1
ATOM 1446 N N . LYS A 1 193 ? 24.561 1.798 -5.305 1.00 86.81 193 LYS A N 1
ATOM 1447 C CA . LYS A 1 193 ? 24.207 3.009 -4.544 1.00 86.81 193 LYS A CA 1
ATOM 1448 C C . LYS A 1 193 ? 24.409 4.306 -5.340 1.00 86.81 193 LYS A C 1
ATOM 1450 O O . LYS A 1 193 ? 24.753 5.344 -4.786 1.00 86.81 193 LYS A O 1
ATOM 1455 N N . CYS A 1 194 ? 24.149 4.246 -6.644 1.00 86.75 194 CYS A N 1
ATOM 1456 C CA . CYS A 1 194 ? 24.159 5.404 -7.546 1.00 86.75 194 CYS A CA 1
ATOM 1457 C C . CYS A 1 194 ? 22.797 6.106 -7.597 1.00 86.75 194 CYS A C 1
ATOM 1459 O O . CYS A 1 194 ? 22.595 7.001 -8.410 1.00 86.75 194 CYS A O 1
ATOM 1461 N N . HIS A 1 195 ? 21.841 5.651 -6.787 1.00 85.62 195 HIS A N 1
ATOM 1462 C CA . HIS A 1 195 ? 20.546 6.283 -6.613 1.00 85.62 195 HIS A CA 1
ATOM 1463 C C . HIS A 1 195 ? 20.544 6.991 -5.265 1.00 85.62 195 HIS A C 1
ATOM 1465 O O . HIS A 1 195 ? 20.817 6.370 -4.238 1.00 85.62 195 HIS A O 1
ATOM 1471 N N . GLN A 1 196 ? 20.264 8.287 -5.284 1.00 83.56 196 GLN A N 1
ATOM 1472 C CA . GLN A 1 196 ? 20.169 9.079 -4.071 1.00 83.56 196 GLN A CA 1
ATOM 1473 C C . GLN A 1 196 ? 18.925 8.675 -3.278 1.00 83.56 196 GLN A C 1
ATOM 1475 O O . GLN A 1 196 ? 17.824 8.638 -3.825 1.00 83.56 196 GLN A O 1
ATOM 1480 N N . GLU A 1 197 ? 19.098 8.403 -1.987 1.00 74.44 197 GLU A N 1
ATOM 1481 C CA . GLU A 1 197 ? 17.972 8.282 -1.066 1.00 74.44 197 GLU A CA 1
ATOM 1482 C C . GLU A 1 197 ? 17.459 9.674 -0.661 1.00 74.44 197 GLU A C 1
ATOM 1484 O O . GLU A 1 197 ? 18.122 10.692 -0.851 1.00 74.44 197 GLU A O 1
ATOM 1489 N N . GLN A 1 198 ? 16.236 9.742 -0.133 1.00 75.06 198 GLN A N 1
ATOM 1490 C CA . GLN A 1 198 ? 15.537 11.007 0.154 1.00 75.06 198 GLN A CA 1
ATOM 1491 C C . GLN A 1 198 ? 16.189 11.864 1.261 1.00 75.06 198 GLN A C 1
ATOM 1493 O O . GLN A 1 198 ? 15.662 12.918 1.613 1.00 75.06 198 GLN A O 1
ATOM 1498 N N . ASP A 1 199 ? 17.300 11.415 1.837 1.00 76.00 199 ASP A N 1
ATOM 1499 C CA . ASP A 1 199 ? 17.994 12.016 2.972 1.00 76.00 199 ASP A CA 1
ATOM 1500 C C . ASP A 1 199 ? 19.104 13.009 2.577 1.00 76.00 199 ASP A C 1
ATOM 1502 O O . ASP A 1 199 ? 19.623 13.724 3.437 1.00 76.00 199 ASP A O 1
ATOM 1506 N N . SER A 1 200 ? 19.452 13.099 1.291 1.00 75.94 200 SER A N 1
ATOM 1507 C CA . SER A 1 200 ? 20.533 13.950 0.784 1.00 75.94 200 SER A CA 1
ATOM 1508 C C . SER A 1 200 ? 20.126 14.696 -0.492 1.00 75.94 200 SER A C 1
ATOM 1510 O O . SER A 1 200 ? 19.219 14.283 -1.209 1.00 75.94 200 SER A O 1
ATOM 1512 N N . THR A 1 201 ? 20.810 15.808 -0.781 1.00 78.62 201 THR A N 1
ATOM 1513 C CA . THR A 1 201 ? 20.678 16.590 -2.030 1.00 78.62 201 THR A CA 1
ATOM 1514 C C . THR A 1 201 ? 21.937 16.552 -2.902 1.00 78.62 201 THR A C 1
ATOM 1516 O O . THR A 1 201 ? 21.970 17.150 -3.977 1.00 78.62 201 THR A O 1
ATOM 1519 N N . GLN A 1 202 ? 22.998 15.864 -2.462 1.00 81.56 202 GLN A N 1
ATOM 1520 C CA . GLN A 1 202 ? 24.232 15.717 -3.238 1.00 81.56 202 GLN A CA 1
ATOM 1521 C C . GLN A 1 202 ? 24.088 14.649 -4.321 1.00 81.56 202 GLN A C 1
ATOM 1523 O O . GLN A 1 202 ? 23.858 13.488 -4.004 1.00 81.56 202 GLN A O 1
ATOM 1528 N N . ALA A 1 203 ? 24.269 15.017 -5.588 1.00 80.12 203 ALA A N 1
ATOM 1529 C CA . ALA A 1 203 ? 24.207 14.055 -6.680 1.00 80.12 203 ALA A CA 1
ATOM 1530 C C . ALA A 1 203 ? 25.226 12.919 -6.473 1.00 80.12 203 ALA A C 1
ATOM 1532 O O . ALA A 1 203 ? 26.432 13.157 -6.400 1.00 80.12 203 ALA A O 1
ATOM 1533 N N . VAL A 1 204 ? 24.726 11.686 -6.393 1.00 84.56 204 VAL A N 1
ATOM 1534 C CA . VAL A 1 204 ? 25.538 10.466 -6.434 1.00 84.56 204 VAL A CA 1
ATOM 1535 C C . VAL A 1 204 ? 25.516 9.909 -7.850 1.00 84.56 204 VAL A C 1
ATOM 1537 O O . VAL A 1 204 ? 24.509 9.997 -8.550 1.00 84.56 204 VAL A O 1
ATOM 1540 N N . GLY A 1 205 ? 26.637 9.355 -8.293 1.00 86.31 205 GLY A N 1
ATOM 1541 C CA . GLY A 1 205 ? 26.770 8.821 -9.639 1.00 86.31 205 GLY A CA 1
ATOM 1542 C C . GLY A 1 205 ? 27.767 7.679 -9.676 1.00 86.31 205 GLY A C 1
ATOM 1543 O O . GLY A 1 205 ? 28.654 7.583 -8.830 1.00 86.31 205 GLY A O 1
ATOM 1544 N N . CYS A 1 206 ? 27.616 6.821 -10.677 1.00 88.19 206 CYS A N 1
ATOM 1545 C CA . CYS A 1 206 ? 28.544 5.738 -10.952 1.00 88.19 206 CYS A CA 1
ATOM 1546 C C . CYS A 1 206 ? 28.897 5.723 -12.428 1.00 88.19 206 CYS A C 1
ATOM 1548 O O . CYS A 1 206 ? 28.095 6.113 -13.277 1.00 88.19 206 CYS A O 1
ATOM 1550 N N . GLN A 1 207 ? 30.089 5.222 -12.720 1.00 88.69 207 GLN A N 1
ATOM 1551 C CA . GLN A 1 207 ? 30.527 4.964 -14.078 1.00 88.69 207 GLN A CA 1
ATOM 1552 C C . GLN A 1 207 ? 30.316 3.484 -14.393 1.00 88.69 207 GLN A C 1
ATOM 1554 O O . GLN A 1 207 ? 30.785 2.612 -13.662 1.00 88.69 207 GLN A O 1
ATOM 1559 N N . LEU A 1 208 ? 29.584 3.211 -15.470 1.00 86.50 208 LEU A N 1
ATOM 1560 C CA . LEU A 1 208 ? 29.381 1.872 -16.016 1.00 86.50 208 LEU A CA 1
ATOM 1561 C C . LEU A 1 208 ? 30.109 1.788 -17.363 1.00 86.50 208 LEU A C 1
ATOM 1563 O O . LEU A 1 208 ? 30.025 2.720 -18.162 1.00 86.50 208 LEU A O 1
ATOM 1567 N N . GLY A 1 209 ? 30.803 0.677 -17.619 1.00 87.31 209 GLY A N 1
ATOM 1568 C CA . GLY A 1 209 ? 31.564 0.462 -18.856 1.00 87.31 209 GLY A CA 1
ATOM 1569 C C . GLY A 1 209 ? 33.012 0.966 -18.804 1.00 87.31 209 GLY A C 1
ATOM 1570 O O . GLY A 1 209 ? 33.588 1.111 -17.728 1.00 87.31 209 GLY A O 1
ATOM 1571 N N . ASP A 1 210 ? 33.609 1.180 -19.980 1.00 90.19 210 ASP A N 1
ATOM 1572 C CA . ASP A 1 210 ? 35.008 1.601 -20.138 1.00 90.19 210 ASP A CA 1
ATOM 1573 C C . ASP A 1 210 ? 35.174 3.117 -19.903 1.00 90.19 210 ASP A C 1
ATOM 1575 O O . ASP A 1 210 ? 34.602 3.916 -20.654 1.00 90.19 210 ASP A O 1
ATOM 1579 N N . PRO A 1 211 ? 35.984 3.546 -18.915 1.00 86.56 211 PRO A N 1
ATOM 1580 C CA . PRO A 1 211 ? 36.239 4.958 -18.658 1.00 86.56 211 PRO A CA 1
ATOM 1581 C C . PRO A 1 211 ? 36.952 5.713 -19.783 1.00 86.56 211 PRO A C 1
ATOM 1583 O O . PRO A 1 211 ? 36.902 6.941 -19.796 1.00 86.56 211 PRO A O 1
ATOM 1586 N N . GLN A 1 212 ? 37.624 5.008 -20.694 1.00 90.69 212 GLN A N 1
ATOM 1587 C CA . GLN A 1 212 ? 38.370 5.587 -21.817 1.00 90.69 212 GLN A CA 1
ATOM 1588 C C . GLN A 1 212 ? 37.611 5.481 -23.149 1.00 90.69 212 GLN A C 1
ATOM 1590 O O . GLN A 1 212 ? 38.185 5.690 -24.220 1.00 90.69 212 GLN A O 1
ATOM 1595 N N . GLY A 1 213 ? 36.315 5.163 -23.104 1.00 89.31 213 GLY A N 1
ATOM 1596 C CA . GLY A 1 213 ? 35.476 5.089 -24.293 1.00 89.31 213 GLY A CA 1
ATOM 1597 C C . GLY A 1 213 ? 35.433 6.409 -25.075 1.00 89.31 213 GLY A C 1
ATOM 1598 O O . GLY A 1 213 ? 35.445 7.502 -24.517 1.00 89.31 213 GLY A O 1
ATOM 1599 N N . THR A 1 214 ? 35.316 6.318 -26.400 1.00 93.38 214 THR A N 1
ATOM 1600 C CA . THR A 1 214 ? 35.223 7.488 -27.298 1.00 93.38 214 THR A CA 1
ATOM 1601 C C . THR A 1 214 ? 33.870 8.203 -27.248 1.00 93.38 214 THR A C 1
ATOM 1603 O O . THR A 1 214 ? 33.719 9.283 -27.820 1.00 93.38 214 THR A O 1
ATOM 1606 N N . ARG A 1 215 ? 32.867 7.609 -26.591 1.00 91.75 215 ARG A N 1
ATOM 1607 C CA . ARG A 1 215 ? 31.529 8.178 -26.400 1.00 91.75 215 ARG A CA 1
ATOM 1608 C C . ARG A 1 215 ? 31.109 8.042 -24.945 1.00 91.75 215 ARG A C 1
ATOM 1610 O O . ARG A 1 215 ? 31.196 6.957 -24.380 1.00 91.75 215 ARG A O 1
ATOM 1617 N N . THR A 1 216 ? 30.558 9.121 -24.403 1.00 91.50 216 THR A N 1
ATOM 1618 C CA . THR A 1 216 ? 30.018 9.168 -23.042 1.00 91.50 216 THR A CA 1
ATOM 1619 C C . THR A 1 216 ? 28.513 9.376 -23.106 1.00 91.50 216 THR A C 1
ATOM 1621 O O . THR A 1 216 ? 28.043 10.310 -23.754 1.00 91.50 216 THR A O 1
ATOM 1624 N N . ILE A 1 217 ? 27.757 8.514 -22.428 1.00 89.44 217 ILE A N 1
ATOM 1625 C CA . ILE A 1 217 ? 26.306 8.644 -22.262 1.00 89.44 217 ILE A CA 1
ATOM 1626 C C . ILE A 1 217 ? 26.042 8.958 -20.792 1.00 89.44 217 ILE A C 1
ATOM 1628 O O . ILE A 1 217 ? 26.499 8.232 -19.913 1.00 89.44 217 ILE A O 1
ATOM 1632 N N . VAL A 1 218 ? 25.306 10.038 -20.531 1.00 90.19 218 VAL A N 1
ATOM 1633 C CA . VAL A 1 218 ? 24.892 10.428 -19.179 1.00 90.19 218 VAL A CA 1
ATOM 1634 C C . VAL A 1 218 ? 23.400 10.159 -19.038 1.00 90.19 218 VAL A C 1
ATOM 1636 O O . VAL A 1 218 ? 22.598 10.720 -19.782 1.00 90.19 218 VAL A O 1
ATOM 1639 N N . VAL A 1 219 ? 23.035 9.306 -18.082 1.00 88.75 219 VAL A N 1
ATOM 1640 C CA . VAL A 1 219 ? 21.641 9.022 -17.717 1.00 88.75 219 VAL A CA 1
ATOM 1641 C C . VAL A 1 219 ? 21.387 9.638 -16.346 1.00 88.75 219 VAL A C 1
ATOM 1643 O O . VAL A 1 219 ? 22.017 9.245 -15.368 1.00 88.75 219 VAL A O 1
ATOM 1646 N N . ALA A 1 220 ? 20.489 10.619 -16.278 1.00 89.50 220 ALA A N 1
ATOM 1647 C CA . ALA A 1 220 ? 20.116 11.308 -15.045 1.00 89.50 220 ALA A CA 1
ATOM 1648 C C . ALA A 1 220 ? 18.590 11.414 -14.946 1.00 89.50 220 ALA A C 1
ATOM 1650 O O . ALA A 1 220 ? 17.923 11.712 -15.937 1.00 89.50 220 ALA A O 1
ATOM 1651 N N . GLY A 1 221 ? 18.040 11.175 -13.756 1.00 88.12 221 GLY A N 1
ATOM 1652 C CA . GLY A 1 221 ? 16.603 11.248 -13.508 1.00 88.12 221 GLY A CA 1
ATOM 1653 C C . GLY A 1 221 ? 16.191 10.516 -12.234 1.00 88.12 221 GLY A C 1
ATOM 1654 O O . GLY A 1 221 ? 17.001 10.320 -11.330 1.00 88.12 221 GLY A O 1
ATOM 1655 N N . ASP A 1 222 ? 14.919 10.137 -12.167 1.00 85.38 222 ASP A N 1
ATOM 1656 C CA . ASP A 1 222 ? 14.308 9.452 -11.029 1.00 85.38 222 ASP A CA 1
ATOM 1657 C C . ASP A 1 222 ? 14.380 7.916 -11.171 1.00 85.38 222 ASP A C 1
ATOM 1659 O O . ASP A 1 222 ? 15.208 7.357 -11.900 1.00 85.38 222 ASP A O 1
ATOM 1663 N N . SER A 1 223 ? 13.495 7.210 -10.467 1.00 85.81 223 SER A N 1
ATOM 1664 C CA . SER A 1 223 ? 13.358 5.761 -10.586 1.00 85.81 223 SER A CA 1
ATOM 1665 C C . SER A 1 223 ? 13.055 5.290 -12.012 1.00 85.81 223 SER A C 1
ATOM 1667 O O . SER A 1 223 ? 13.458 4.179 -12.341 1.00 85.81 223 SER A O 1
ATOM 1669 N N . HIS A 1 224 ? 12.422 6.097 -12.873 1.00 85.50 224 HIS A N 1
ATOM 1670 C CA . HIS A 1 224 ? 12.171 5.738 -14.271 1.00 85.50 224 HIS A CA 1
ATOM 1671 C C . HIS A 1 224 ? 13.462 5.744 -15.079 1.00 85.50 224 HIS A C 1
ATOM 1673 O O . HIS A 1 224 ? 13.705 4.802 -15.826 1.00 85.50 224 HIS A O 1
ATOM 1679 N N . ALA A 1 225 ? 14.311 6.763 -14.903 1.00 87.44 225 ALA A N 1
ATOM 1680 C CA . ALA A 1 225 ? 15.620 6.815 -15.555 1.00 87.44 225 ALA A CA 1
ATOM 1681 C C . ALA A 1 225 ? 16.504 5.634 -15.127 1.00 87.44 225 ALA A C 1
ATOM 1683 O O . ALA A 1 225 ? 17.184 5.043 -15.963 1.00 87.44 225 ALA A O 1
ATOM 1684 N N . ALA A 1 226 ? 16.431 5.236 -13.852 1.00 86.94 226 ALA A N 1
ATOM 1685 C CA . ALA A 1 226 ? 17.146 4.068 -13.348 1.00 86.94 226 ALA A CA 1
ATOM 1686 C C . ALA A 1 226 ? 16.738 2.762 -14.055 1.00 86.94 226 ALA A C 1
ATOM 1688 O O . ALA A 1 226 ? 17.604 1.926 -14.280 1.00 86.94 226 ALA A O 1
ATOM 1689 N N . GLN A 1 227 ? 15.470 2.596 -14.461 1.00 86.69 227 GLN A N 1
ATOM 1690 C CA . GLN A 1 227 ? 15.010 1.392 -15.178 1.00 86.69 227 GLN A CA 1
ATOM 1691 C C . GLN A 1 227 ? 15.590 1.243 -16.592 1.00 86.69 227 GLN A C 1
ATOM 1693 O O . GLN A 1 227 ? 15.537 0.156 -17.157 1.00 86.69 227 GLN A O 1
ATOM 1698 N N . TRP A 1 228 ? 16.144 2.309 -17.177 1.00 83.50 228 TRP A N 1
ATOM 1699 C CA . TRP A 1 228 ? 16.833 2.235 -18.471 1.00 83.50 228 TRP A CA 1
ATOM 1700 C C . TRP A 1 228 ? 18.269 1.722 -18.354 1.00 83.50 228 TRP A C 1
ATOM 1702 O O . TRP A 1 228 ? 18.925 1.499 -19.372 1.00 83.50 228 TRP A O 1
ATOM 1712 N N . ILE A 1 229 ? 18.771 1.573 -17.127 1.00 81.31 229 ILE A N 1
ATOM 1713 C CA . ILE A 1 229 ? 20.133 1.137 -16.856 1.00 81.31 229 ILE A CA 1
ATOM 1714 C C . ILE A 1 229 ? 20.102 -0.377 -16.594 1.00 81.31 229 ILE A C 1
ATOM 1716 O O . ILE A 1 229 ? 19.355 -0.804 -15.711 1.00 81.31 229 ILE A O 1
ATOM 1720 N N . PRO A 1 230 ? 20.872 -1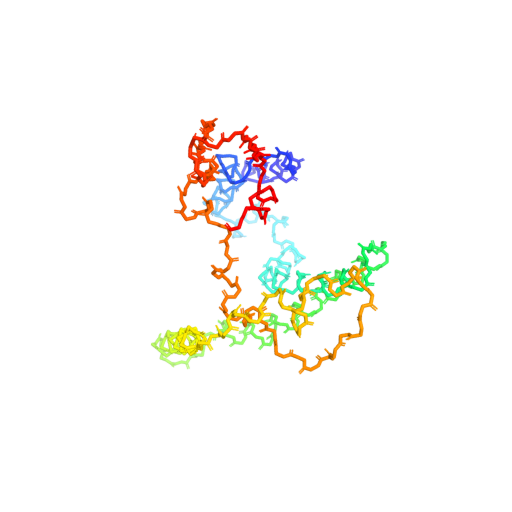.172 -17.359 1.00 69.44 230 PRO A N 1
ATOM 1721 C CA . PRO A 1 230 ? 20.841 -2.632 -17.290 1.00 69.44 230 PRO A CA 1
ATOM 1722 C C . PRO A 1 230 ? 21.312 -3.211 -15.944 1.00 69.44 230 PRO A C 1
ATOM 1724 O O . PRO A 1 230 ? 21.948 -2.492 -15.135 1.00 69.44 230 PRO A O 1
#

Secondary structure (DSSP, 8-state):
-HHHHHHHHHHHH--TTS-SSSGGGHHHHHHHHHHHHT--STTSTTTTTT-HHHHHHHHTHHHHHHHHHHHHHHHHHH-SS--HHHHHHHHHHHHHHHHHHIIIIIHHHHS--SS-TTHHHHHHHHHHHHHHHHHHHHHHHHHT----GGGTTSTT--TTHHHHTT----TTPPPSS-TTTGGG---HHHHTT-S--TT--SPP----S-TT-S------SSHHHHTT--

Radius of gyration: 26.48 Å; chains: 1; bounding box: 62×45×66 Å

Sequence (230 aa):
MTGIGAIGFSALFFSASTSFPGALALLPTLGTVLIIAAGGIKLGRFRGLNASILCYVGDRSYSIYLWHWPLVVFYSAHRPAAGLLAGVVLIALTLAISDLSYRYVEQRCRQPRSDTERKPLAYATAAVAVCVMVSGGLGYALDRQDVDISLIGTPNYPGPAALLANASVPRDVQLLPSLGKLRRDVPIVYRLKCHQEQDSTQAVGCQLGDPQGTRTIVVAGDSHAAQWIP

Foldseek 3Di:
DLLVVLLVCCVVPDDPPPDPPDPNVVSNVVSVVCVVVVDDPPPCPCVPCVPVVNVLCVLLVVLLVVQLVVLVVVVCVPPVDDDPVNVVVSSVVSSVRSVVCCVPPVVVLVDPPPDDPPVNVVVVVVVVVVVCCVVVVVLVVLVPDDFPCVCDCPPVHNDPVCVVVVHDDDPPDQDPPHPSCVVVPFFCCVVVVQADDPPDDDHRHDDDDDPPDPDDDDQDDHSVSSRVHD